Protein AF-A0A925Z5V6-F1 (afdb_monomer_lite)

Foldseek 3Di:
DVVVVVVVVVVLVVVVVVVVVVVVVVVPPPDDDDDDDDDDDDDDDDDDDDDDDDDDDDDDDDDDDDDDDDDDDDDDFPDPDLVSLVVVQQVPFDADPNDTHGDVVSVVVSVVVVVVVVVVVVVVVVVVVVVVVVVVVVVVVVVVPPDDPVVVVVVVVQVVQFDQDVNDTDGVVVVVCVVVVVVVVVVVVVVVVVVVVVVVVVVVVVVVVVVVVVVVVVVVVVVVVVVVVVVVVVVVVVVVVVVVVVVVVVVVVVVVVVVPD

Structure (mmCIF, N/CA/C/O backbone):
data_AF-A0A925Z5V6-F1
#
_entry.id   AF-A0A925Z5V6-F1
#
loop_
_atom_site.group_PDB
_atom_site.id
_atom_site.type_symbol
_atom_site.label_atom_id
_atom_site.label_alt_id
_atom_site.label_comp_id
_atom_site.label_asym_id
_atom_site.label_entity_id
_atom_site.label_seq_id
_atom_site.pdbx_PDB_ins_code
_atom_site.Cartn_x
_atom_site.Cartn_y
_atom_site.Cartn_z
_atom_site.occupancy
_atom_site.B_iso_or_equiv
_atom_site.auth_seq_id
_atom_site.auth_comp_id
_atom_site.auth_asym_id
_atom_site.auth_atom_id
_atom_site.pdbx_PDB_model_num
ATOM 1 N N . MET A 1 1 ? 13.130 6.443 2.971 1.00 51.62 1 MET A N 1
ATOM 2 C CA . MET A 1 1 ? 11.891 5.709 3.334 1.00 51.62 1 MET A CA 1
ATOM 3 C C . MET A 1 1 ? 11.196 6.217 4.607 1.00 51.62 1 MET A C 1
ATOM 5 O O . MET A 1 1 ? 9.978 6.172 4.640 1.00 51.62 1 MET A O 1
ATOM 9 N N . ARG A 1 2 ? 11.894 6.765 5.621 1.00 52.53 2 ARG A N 1
ATOM 10 C CA . ARG A 1 2 ? 11.268 7.262 6.875 1.00 52.53 2 ARG A CA 1
ATOM 11 C C . ARG A 1 2 ? 10.350 8.496 6.755 1.00 52.53 2 ARG A C 1
ATOM 13 O O . ARG A 1 2 ? 9.472 8.676 7.586 1.00 52.53 2 ARG A O 1
ATOM 20 N N . GLN A 1 3 ? 10.533 9.347 5.743 1.00 48.50 3 GLN A N 1
ATOM 21 C CA . GLN A 1 3 ? 9.754 10.593 5.614 1.00 48.50 3 GLN A CA 1
ATOM 22 C C . GLN A 1 3 ? 8.328 10.379 5.071 1.00 48.50 3 GLN A C 1
ATOM 24 O O . GLN A 1 3 ? 7.430 11.173 5.344 1.00 48.50 3 GLN A O 1
ATOM 29 N N . LEU A 1 4 ? 8.102 9.298 4.315 1.00 53.66 4 LEU A N 1
ATOM 30 C CA . LEU A 1 4 ? 6.810 9.028 3.675 1.00 53.66 4 LEU A CA 1
ATOM 31 C C . LEU A 1 4 ? 5.801 8.419 4.662 1.00 53.66 4 LEU A C 1
ATOM 33 O O . LEU A 1 4 ? 4.617 8.742 4.623 1.00 53.66 4 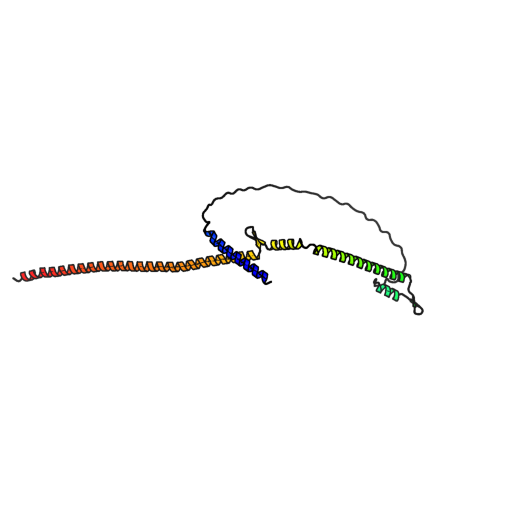LEU A O 1
ATOM 37 N N . THR A 1 5 ? 6.287 7.610 5.609 1.00 60.00 5 THR A N 1
ATOM 38 C CA . THR A 1 5 ? 5.468 7.006 6.669 1.00 60.00 5 THR A CA 1
ATOM 39 C C . THR A 1 5 ? 4.991 8.043 7.687 1.00 60.00 5 THR A C 1
ATOM 41 O O . THR A 1 5 ? 3.863 7.959 8.159 1.00 60.00 5 THR A O 1
ATOM 44 N N . CYS A 1 6 ? 5.803 9.067 7.974 1.00 60.34 6 CYS A N 1
ATOM 45 C CA . CYS A 1 6 ? 5.452 10.118 8.934 1.00 60.34 6 CYS A CA 1
ATOM 46 C C . CYS A 1 6 ? 4.357 11.064 8.399 1.00 60.34 6 CYS A C 1
ATOM 48 O O . CYS A 1 6 ? 3.422 11.413 9.118 1.00 60.34 6 CYS A O 1
ATOM 50 N N . LYS A 1 7 ? 4.416 11.427 7.107 1.00 63.31 7 LYS A N 1
ATOM 51 C CA . LYS A 1 7 ? 3.376 12.245 6.456 1.00 63.31 7 LYS A CA 1
ATOM 52 C C . LYS A 1 7 ? 2.036 11.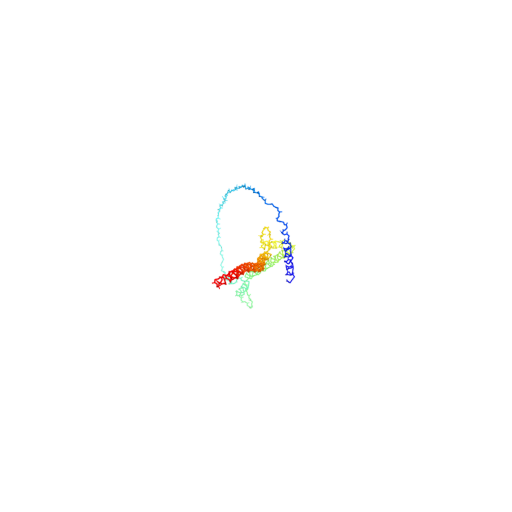513 6.337 1.00 63.31 7 LYS A C 1
ATOM 54 O O . LYS A 1 7 ? 1.000 12.119 6.589 1.00 63.31 7 LYS A O 1
ATOM 59 N N . SER A 1 8 ? 2.052 10.222 6.000 1.00 66.38 8 SER A N 1
ATOM 60 C CA . SER A 1 8 ? 0.831 9.409 5.921 1.00 66.38 8 SER A CA 1
ATOM 61 C C . SER A 1 8 ? 0.168 9.244 7.294 1.00 66.38 8 SER A C 1
ATOM 63 O O . SER A 1 8 ? -1.041 9.422 7.405 1.00 66.38 8 SER A O 1
ATOM 65 N N . LEU A 1 9 ? 0.955 9.027 8.355 1.00 69.00 9 LEU A N 1
ATOM 66 C CA . LEU A 1 9 ? 0.435 8.917 9.720 1.00 69.00 9 LEU A CA 1
ATOM 67 C C . LEU A 1 9 ? -0.174 10.236 10.228 1.00 69.00 9 LEU A C 1
ATOM 69 O O . LEU A 1 9 ? -1.229 10.225 10.855 1.00 69.00 9 LEU A O 1
ATOM 73 N N . SER A 1 10 ? 0.441 11.376 9.900 1.00 74.06 10 SER A N 1
ATOM 74 C CA . SER A 1 10 ? -0.098 12.703 10.231 1.00 74.06 10 SER A CA 1
ATOM 75 C C . SER A 1 10 ? -1.428 12.987 9.517 1.00 74.06 10 SER A C 1
ATOM 77 O O . SER A 1 10 ? -2.390 13.414 10.154 1.00 74.06 10 SER A O 1
ATOM 79 N N . LEU A 1 11 ? -1.544 12.657 8.222 1.00 74.62 11 LEU A N 1
ATOM 80 C CA . LEU A 1 11 ? -2.813 12.783 7.494 1.00 74.62 11 LEU A CA 1
ATOM 81 C C . LEU A 1 11 ? -3.918 11.878 8.062 1.00 74.62 11 LEU A C 1
ATOM 83 O O . LEU A 1 11 ? -5.075 12.296 8.094 1.00 74.62 11 LEU A O 1
ATOM 87 N N . ILE A 1 12 ? -3.585 10.668 8.520 1.00 76.19 12 ILE A N 1
ATOM 88 C CA . ILE A 1 12 ? -4.549 9.744 9.141 1.00 76.19 12 ILE A CA 1
ATOM 89 C C . ILE A 1 12 ? -5.076 10.322 10.460 1.00 76.19 12 ILE A C 1
ATOM 91 O O . ILE A 1 12 ? -6.283 10.312 10.689 1.00 76.19 12 ILE A O 1
ATOM 95 N N . LEU A 1 13 ? -4.199 10.888 11.294 1.00 78.31 13 LEU A N 1
ATOM 96 C CA . LEU A 1 13 ? -4.599 11.515 12.558 1.00 78.31 13 LEU A CA 1
ATOM 97 C C . LEU A 1 13 ? -5.471 12.758 12.338 1.00 78.31 13 LEU A C 1
ATOM 99 O O . LEU A 1 13 ? -6.461 12.939 13.044 1.00 78.31 13 LEU A O 1
ATOM 103 N N . ILE A 1 14 ? -5.161 13.575 11.328 1.00 81.12 14 ILE A N 1
ATOM 104 C CA . ILE A 1 14 ? -5.971 14.749 10.972 1.00 81.12 14 ILE A CA 1
ATOM 105 C C . ILE A 1 14 ? -7.355 14.327 10.457 1.00 81.12 14 ILE A C 1
ATOM 107 O O . ILE A 1 14 ? -8.355 14.908 10.870 1.00 81.12 14 ILE A O 1
ATOM 111 N N . ASN A 1 15 ? -7.442 13.296 9.608 1.00 76.31 15 ASN A N 1
ATOM 112 C CA . ASN A 1 15 ? -8.730 12.785 9.122 1.00 76.31 15 ASN A CA 1
ATOM 113 C C . ASN A 1 15 ? -9.562 12.144 10.243 1.00 76.31 15 ASN A C 1
ATOM 115 O O . ASN A 1 15 ? -10.772 12.349 10.293 1.00 76.31 15 ASN A O 1
ATOM 119 N N . LEU A 1 16 ? -8.927 11.429 11.177 1.00 78.56 16 LEU A N 1
ATOM 120 C CA . LEU A 1 16 ? -9.604 10.863 12.346 1.00 78.56 16 LEU A CA 1
ATOM 121 C C . LEU A 1 16 ? -10.145 11.968 13.270 1.00 78.56 16 LEU A C 1
ATOM 123 O O . LEU A 1 16 ? -11.274 11.884 13.756 1.00 78.56 16 LEU A O 1
ATOM 127 N N . PHE A 1 17 ? -9.373 13.039 13.462 1.00 80.06 17 PHE A N 1
ATOM 128 C CA . PHE A 1 17 ? -9.788 14.203 14.242 1.00 80.06 17 PHE A CA 1
ATOM 129 C C . PHE A 1 17 ? -10.938 14.975 13.569 1.00 80.06 17 PHE A C 1
ATOM 131 O O . PHE A 1 17 ? -11.930 15.287 14.227 1.00 80.06 17 PHE A O 1
ATOM 138 N N . LEU A 1 18 ? -10.873 15.202 12.250 1.00 72.56 18 LEU A N 1
ATOM 139 C CA . LEU A 1 18 ? -11.966 15.823 11.487 1.00 72.56 18 LEU A CA 1
ATOM 140 C C . LEU A 1 18 ? -13.247 14.977 11.517 1.00 72.56 18 LEU A C 1
ATOM 142 O O . LEU A 1 18 ? -14.337 15.525 11.659 1.00 72.56 18 LEU A O 1
ATOM 146 N N . PHE A 1 19 ? -13.132 13.651 11.435 1.00 70.06 19 PHE A N 1
ATOM 147 C CA . PHE A 1 19 ? -14.284 12.753 11.522 1.00 70.06 19 PHE A CA 1
ATOM 148 C C . PHE A 1 19 ? -14.945 12.800 12.910 1.00 70.06 19 PHE A C 1
ATOM 150 O O . PHE A 1 19 ? -16.170 12.820 13.014 1.00 70.06 19 PHE A O 1
ATOM 157 N N . THR A 1 20 ? -14.144 12.919 13.974 1.00 69.69 20 THR A N 1
ATOM 158 C CA . THR A 1 20 ? -14.644 13.063 15.353 1.00 69.69 20 THR A CA 1
ATOM 159 C C . THR A 1 20 ? -15.395 14.391 15.552 1.00 69.69 20 THR A C 1
ATOM 161 O O . THR A 1 20 ? -16.426 14.418 16.224 1.00 69.69 20 THR A O 1
ATOM 164 N N . LEU A 1 21 ? -14.945 15.476 14.907 1.00 66.38 21 LEU A N 1
ATOM 165 C CA . LEU A 1 21 ? -15.645 16.770 14.904 1.00 66.38 21 LEU A CA 1
ATOM 166 C C . LEU A 1 21 ? -16.969 16.730 14.122 1.00 66.38 21 LEU A C 1
ATOM 168 O O . LEU A 1 21 ? -17.965 17.284 14.583 1.00 66.38 21 LEU A O 1
ATOM 172 N N . ILE A 1 22 ? -17.019 16.046 12.973 1.00 63.25 22 ILE A N 1
ATOM 173 C CA . ILE A 1 22 ? -18.254 15.903 12.177 1.00 63.25 22 ILE A CA 1
ATOM 174 C C . ILE A 1 22 ? -19.310 15.084 12.936 1.00 63.25 22 ILE A C 1
ATOM 176 O O . ILE A 1 22 ? -20.496 15.410 12.879 1.00 63.25 22 ILE A O 1
ATOM 180 N N . VAL A 1 23 ? -18.898 14.057 13.689 1.00 60.62 23 VAL A N 1
ATOM 181 C CA . VAL A 1 23 ? -19.811 13.253 14.521 1.00 60.62 23 VAL A CA 1
ATOM 182 C C . VAL A 1 23 ? -20.471 14.092 15.623 1.00 60.62 23 VAL A C 1
ATOM 184 O O . VAL A 1 23 ? -21.654 13.895 15.884 1.00 60.62 23 VAL A O 1
ATOM 187 N N . GLN A 1 24 ? -19.781 15.083 16.203 1.00 50.25 24 GLN A N 1
ATOM 188 C CA . GLN A 1 24 ? -20.401 16.012 17.163 1.00 50.25 24 GLN A CA 1
ATOM 189 C C . GLN A 1 24 ? -21.339 17.054 16.521 1.00 50.25 24 GLN A C 1
ATOM 191 O O . GLN A 1 24 ? -22.133 17.669 17.229 1.00 50.25 24 GLN A O 1
ATOM 196 N N . ALA A 1 25 ? -21.304 17.235 15.196 1.00 48.97 25 ALA A N 1
ATOM 197 C CA . ALA A 1 25 ? -22.165 18.183 14.481 1.00 48.97 25 ALA A CA 1
ATOM 198 C C . ALA A 1 25 ? -23.489 17.573 13.969 1.00 48.97 25 ALA A C 1
ATOM 200 O O . ALA A 1 25 ? -24.412 18.309 13.626 1.00 48.97 25 ALA A O 1
ATOM 201 N N . GLN A 1 26 ? -23.615 16.241 13.912 1.00 43.50 26 GLN A N 1
ATOM 202 C CA . GLN A 1 26 ? -24.796 15.558 13.353 1.00 43.50 26 GLN A CA 1
ATOM 203 C C . GLN A 1 26 ? -26.013 15.516 14.300 1.00 43.50 26 GLN A C 1
ATOM 205 O O . GLN A 1 26 ? -27.121 15.229 13.843 1.00 43.50 26 GLN A O 1
ATOM 210 N N . ASP A 1 27 ? -25.858 15.832 15.590 1.00 44.50 27 ASP A N 1
ATOM 211 C CA . ASP A 1 27 ? -26.970 15.788 16.558 1.00 44.50 27 ASP A CA 1
ATOM 212 C C . ASP A 1 27 ? -27.933 16.992 16.450 1.00 44.50 27 ASP A C 1
ATOM 214 O O . ASP A 1 27 ? -29.083 16.920 16.877 1.00 44.50 27 ASP A O 1
ATOM 218 N N . THR A 1 28 ? -27.531 18.098 15.806 1.00 40.22 28 THR A N 1
ATOM 219 C CA . THR A 1 28 ? -28.349 19.331 15.747 1.00 40.22 28 THR A CA 1
ATOM 220 C C . THR A 1 28 ? -29.244 19.455 14.509 1.00 40.22 28 THR A C 1
ATOM 222 O O . THR A 1 28 ? -30.055 20.374 14.433 1.00 40.22 28 THR A O 1
ATOM 225 N N . SER A 1 29 ? -29.165 18.530 13.545 1.00 38.88 29 SER A N 1
ATOM 226 C CA . SER A 1 29 ? -29.876 18.630 12.254 1.00 38.88 29 SER A CA 1
ATOM 227 C C . SER A 1 29 ? -30.847 17.468 12.011 1.00 38.88 29 SER A C 1
ATOM 229 O O . SER A 1 29 ? -30.884 16.879 10.935 1.00 38.88 29 SER A O 1
ATOM 231 N N . LYS A 1 30 ? -31.655 17.103 13.013 1.00 36.00 30 LYS A N 1
ATOM 232 C CA . LYS A 1 30 ? -32.727 16.094 12.886 1.00 36.00 30 LYS A CA 1
ATOM 233 C C . LYS A 1 30 ? -34.127 16.673 13.078 1.00 36.00 30 LYS A C 1
ATOM 235 O O . LYS A 1 30 ? -34.990 16.045 13.670 1.00 36.00 30 LYS A O 1
ATOM 240 N N . VAL A 1 31 ? -34.400 17.850 12.525 1.00 36.53 31 VAL A N 1
ATOM 241 C CA . VAL A 1 31 ? -35.776 18.329 12.339 1.00 36.53 31 VAL A CA 1
ATOM 242 C C . VAL A 1 31 ? -35.812 19.125 11.040 1.00 36.53 31 VAL A C 1
ATOM 244 O O . VAL A 1 31 ? -35.348 20.251 11.033 1.00 36.53 31 VAL A O 1
ATOM 247 N N . ILE A 1 32 ? -36.288 18.525 9.939 1.00 34.16 32 ILE A N 1
ATOM 248 C CA . ILE A 1 32 ? -37.064 19.140 8.834 1.00 34.16 32 ILE A CA 1
ATOM 249 C C . ILE A 1 32 ? -37.139 18.154 7.639 1.00 34.16 32 ILE A C 1
ATOM 251 O O . ILE A 1 32 ? -36.239 18.021 6.824 1.00 34.16 32 ILE A O 1
ATOM 255 N N . LYS A 1 33 ? -38.296 17.480 7.578 1.00 33.81 33 LYS A N 1
ATOM 256 C CA . LYS A 1 33 ? -39.153 17.213 6.400 1.00 33.81 33 LYS A CA 1
ATOM 257 C C . LYS A 1 33 ? -38.756 16.173 5.323 1.00 33.81 33 LYS A C 1
ATOM 259 O O . LYS A 1 33 ? -38.009 16.399 4.384 1.00 33.81 33 LYS A O 1
ATOM 264 N N . LYS A 1 34 ? -39.495 15.066 5.450 1.00 31.72 34 LYS A N 1
ATOM 265 C CA . LYS A 1 34 ? -39.989 14.042 4.510 1.00 31.72 34 LYS A CA 1
ATOM 266 C C . LYS A 1 34 ? -40.813 14.610 3.331 1.00 31.72 34 LYS A C 1
ATOM 268 O O . LYS A 1 34 ? -41.720 15.393 3.596 1.00 31.72 34 LYS A O 1
ATOM 273 N N . ALA A 1 35 ? -40.576 14.122 2.099 1.00 33.72 35 ALA A N 1
ATOM 274 C CA . ALA A 1 35 ? -41.551 13.573 1.114 1.00 33.72 35 ALA A CA 1
ATOM 275 C C . ALA A 1 35 ? -41.096 13.724 -0.374 1.00 33.72 35 ALA A C 1
ATOM 277 O O . ALA A 1 35 ? -40.309 14.618 -0.665 1.00 33.72 35 ALA A O 1
ATOM 278 N N . PRO A 1 36 ? -41.545 12.844 -1.305 1.00 41.66 36 PRO A N 1
ATOM 279 C CA . PRO A 1 36 ? -40.797 12.428 -2.502 1.00 41.66 36 PRO A CA 1
ATOM 280 C C . PRO A 1 36 ? -41.408 12.876 -3.848 1.00 41.66 36 PRO A C 1
ATOM 282 O O . PRO A 1 36 ? -42.608 13.118 -3.936 1.00 41.66 36 PRO A O 1
ATOM 285 N N . ALA A 1 37 ? -40.624 12.832 -4.934 1.00 31.02 37 ALA A N 1
ATOM 286 C CA . ALA A 1 37 ? -41.163 12.764 -6.298 1.00 31.02 37 ALA A CA 1
ATOM 287 C C . ALA A 1 37 ? -40.232 11.994 -7.255 1.00 31.02 37 ALA A C 1
ATOM 289 O O . ALA A 1 37 ? -39.075 12.350 -7.462 1.00 31.02 37 ALA A O 1
ATOM 290 N N . LYS A 1 38 ? -40.779 10.916 -7.830 1.00 28.80 38 LYS A N 1
ATOM 291 C CA . LYS A 1 38 ? -40.275 10.180 -8.998 1.00 28.80 38 LYS A CA 1
ATOM 292 C C . LYS A 1 38 ? -40.543 10.999 -10.262 1.00 28.80 38 LYS A C 1
ATOM 294 O O . LYS A 1 38 ? -41.602 11.612 -10.337 1.00 28.80 38 LYS A O 1
ATOM 299 N N . THR A 1 39 ? -39.711 10.875 -11.297 1.00 26.41 39 THR A N 1
ATOM 300 C CA . THR A 1 39 ? -40.165 10.848 -12.703 1.00 26.41 39 THR A CA 1
ATOM 301 C C . THR A 1 39 ? -39.158 10.077 -13.564 1.00 26.41 39 THR A C 1
ATOM 303 O O . THR A 1 39 ? -37.949 10.263 -13.478 1.00 26.41 39 THR A O 1
ATOM 306 N N . VAL A 1 40 ? -39.725 9.148 -14.326 1.00 28.39 40 VAL A N 1
ATOM 307 C CA . VAL A 1 40 ? -39.169 8.221 -15.321 1.00 28.39 40 VAL A CA 1
ATOM 308 C C . VAL A 1 40 ? -39.005 8.953 -16.663 1.00 28.39 40 VAL A C 1
ATOM 310 O O . VAL A 1 40 ? -39.741 9.912 -16.880 1.00 28.39 40 VAL A O 1
ATOM 313 N N . THR A 1 41 ? -38.129 8.483 -17.574 1.00 27.62 41 THR A N 1
ATOM 314 C CA . THR A 1 41 ? -38.438 8.180 -19.008 1.00 27.62 41 THR A CA 1
ATOM 315 C C . THR A 1 41 ? -37.171 8.079 -19.893 1.00 27.62 41 THR A C 1
ATOM 317 O O . THR A 1 41 ? -36.437 9.040 -20.087 1.00 27.62 41 THR A O 1
ATOM 320 N N . GLN A 1 42 ? -36.941 6.862 -20.411 1.00 29.39 42 GLN A N 1
ATOM 321 C CA . GLN A 1 42 ? -36.161 6.446 -21.609 1.00 29.39 42 GLN A CA 1
ATOM 322 C C . GLN A 1 42 ? -37.009 6.736 -22.890 1.00 29.39 42 GLN A C 1
ATOM 324 O O . GLN A 1 42 ? -38.077 7.303 -22.711 1.00 29.39 42 GLN A O 1
ATOM 329 N N . PRO A 1 43 ? -36.788 6.247 -24.140 1.00 44.34 43 PRO A N 1
ATOM 330 C CA . PRO A 1 43 ? -35.641 5.671 -24.877 1.00 44.34 43 PRO A CA 1
ATOM 331 C C . PRO A 1 43 ? -35.540 6.186 -26.356 1.00 44.34 43 PRO A C 1
ATOM 333 O O . PRO A 1 43 ? -36.327 7.032 -26.762 1.00 44.34 43 PRO A O 1
ATOM 336 N N . ALA A 1 44 ? -34.629 5.631 -27.188 1.00 29.09 44 ALA A N 1
ATOM 337 C CA . ALA A 1 44 ? -34.879 5.091 -28.563 1.00 29.09 44 ALA A CA 1
ATOM 338 C C . ALA A 1 44 ? -33.571 4.933 -29.399 1.00 29.09 44 ALA A C 1
ATOM 340 O O . ALA A 1 44 ? -32.821 5.888 -29.533 1.00 29.09 44 ALA A O 1
ATOM 341 N N . LYS A 1 45 ? -33.196 3.695 -29.804 1.00 29.44 45 LYS A N 1
ATOM 342 C CA . LYS A 1 45 ? -33.266 3.042 -31.161 1.00 29.44 45 LYS A CA 1
ATOM 343 C C . LYS A 1 45 ? -32.144 3.472 -32.146 1.00 29.44 45 LYS A C 1
ATOM 345 O O . LYS A 1 45 ? -31.966 4.659 -32.336 1.00 29.44 45 LYS A O 1
ATOM 350 N N . LYS A 1 46 ? -31.276 2.621 -32.735 1.00 26.11 46 LYS A N 1
ATOM 351 C CA . LYS A 1 46 ? -31.327 1.335 -33.507 1.00 26.11 46 LYS A CA 1
ATOM 352 C C . LYS A 1 46 ? -31.208 1.565 -35.032 1.00 26.11 46 LYS A C 1
ATOM 354 O O . LYS A 1 46 ? -32.113 2.169 -35.584 1.00 26.11 46 LYS A O 1
ATOM 359 N N . ALA A 1 47 ? -30.182 0.980 -35.677 1.00 27.77 47 ALA A N 1
ATOM 360 C CA . ALA A 1 47 ? -30.129 0.387 -37.045 1.00 27.77 47 ALA A CA 1
ATOM 361 C C . ALA A 1 47 ? -28.640 0.094 -37.393 1.00 27.77 47 ALA A C 1
ATOM 363 O O . ALA A 1 47 ? -27.816 0.971 -37.185 1.00 27.77 47 ALA A O 1
ATOM 364 N N . ALA A 1 48 ? -28.155 -1.131 -37.648 1.00 27.72 48 ALA A N 1
ATOM 365 C CA . ALA A 1 48 ? -28.385 -2.118 -38.724 1.00 27.72 48 ALA A CA 1
ATOM 366 C C . ALA A 1 48 ? -27.356 -2.027 -39.893 1.00 27.72 48 ALA A C 1
ATOM 368 O O . ALA A 1 48 ? -27.132 -0.964 -40.453 1.00 27.72 48 ALA A O 1
ATOM 369 N N . SER A 1 49 ? -26.738 -3.190 -40.176 1.00 25.02 49 SER A N 1
ATOM 370 C CA . SER A 1 49 ? -25.757 -3.620 -41.221 1.00 25.02 49 SER A CA 1
ATOM 371 C C . SER A 1 49 ? -26.390 -3.639 -42.653 1.00 25.02 49 SER A C 1
ATOM 373 O O . SER A 1 49 ? -27.549 -3.224 -42.687 1.00 25.02 49 SER A O 1
ATOM 375 N N . PRO A 1 50 ? -25.825 -4.153 -43.803 1.00 38.38 50 PRO A N 1
ATOM 376 C CA . PRO A 1 50 ? -24.701 -5.112 -44.028 1.00 38.38 50 PRO A CA 1
ATOM 377 C C . PRO A 1 50 ? -23.867 -5.043 -45.367 1.00 38.38 50 PRO A C 1
ATOM 379 O O . PRO A 1 50 ? -24.136 -4.221 -46.231 1.00 38.38 50 PRO A O 1
ATOM 382 N N . ALA A 1 51 ? -22.932 -6.017 -45.529 1.00 25.33 51 ALA A N 1
ATOM 383 C CA . ALA A 1 51 ? -22.461 -6.728 -46.766 1.00 25.33 51 ALA A CA 1
ATOM 384 C C . ALA A 1 51 ? -21.675 -5.944 -47.865 1.00 25.33 51 ALA A C 1
ATOM 386 O O . ALA A 1 51 ? -21.863 -4.749 -47.994 1.00 25.33 51 ALA A O 1
ATOM 387 N N . ALA A 1 52 ? -20.790 -6.456 -48.749 1.00 25.38 52 ALA A N 1
ATOM 388 C CA . ALA A 1 52 ? -20.153 -7.733 -49.164 1.00 25.38 52 ALA A CA 1
ATOM 389 C C . ALA A 1 52 ? -18.895 -7.347 -50.024 1.00 25.38 52 ALA A C 1
ATOM 391 O O . ALA A 1 52 ? -18.886 -6.267 -50.600 1.00 25.38 52 ALA A O 1
ATOM 392 N N . LYS A 1 53 ? -17.719 -8.002 -49.996 1.00 25.81 53 LYS A N 1
ATOM 393 C CA . LYS A 1 53 ? -17.215 -9.224 -50.690 1.00 25.81 53 LYS A CA 1
ATOM 394 C C . LYS A 1 53 ? -17.200 -9.221 -52.242 1.00 25.81 53 LYS A C 1
ATOM 396 O O . LYS A 1 53 ? -18.224 -9.516 -52.836 1.00 25.81 53 LYS A O 1
ATOM 401 N N . THR A 1 54 ? -16.010 -9.060 -52.851 1.00 25.14 54 THR A N 1
ATOM 402 C CA . THR A 1 54 ? -15.574 -9.497 -54.219 1.00 25.14 54 THR A CA 1
ATOM 403 C C . THR A 1 54 ? -14.082 -9.127 -54.371 1.00 25.14 54 THR A C 1
ATOM 405 O O . THR A 1 54 ? -13.682 -8.134 -53.779 1.00 25.14 54 THR A O 1
ATOM 408 N N . ALA A 1 55 ? -13.177 -9.736 -55.138 1.00 29.05 55 ALA A N 1
ATOM 409 C CA . ALA A 1 55 ? -12.953 -11.043 -55.762 1.00 29.05 55 ALA A CA 1
ATOM 410 C C . ALA A 1 55 ? -11.532 -10.972 -56.388 1.00 29.05 55 ALA A C 1
ATOM 412 O O . ALA A 1 55 ? -11.059 -9.884 -56.709 1.00 29.05 55 ALA A O 1
ATOM 413 N N . ALA A 1 56 ? -10.866 -12.115 -56.561 1.00 27.38 56 ALA A N 1
ATOM 414 C CA . ALA A 1 56 ? -9.585 -12.272 -57.263 1.00 27.38 56 ALA A CA 1
ATOM 415 C C . ALA A 1 56 ? -9.790 -12.937 -58.642 1.00 27.38 56 ALA A C 1
ATOM 417 O O . ALA A 1 56 ? -10.783 -13.647 -58.816 1.00 27.38 56 ALA A O 1
ATOM 418 N N . PRO A 1 57 ? -8.838 -12.781 -59.580 1.00 32.56 57 PRO A N 1
ATOM 419 C CA . PRO A 1 57 ? -8.401 -13.900 -60.440 1.00 32.56 57 PRO A CA 1
ATOM 420 C C . PRO A 1 57 ? -6.853 -14.000 -60.547 1.00 32.56 57 PRO A C 1
ATOM 422 O O . PRO A 1 57 ? -6.162 -12.998 -60.399 1.00 32.56 57 PRO A O 1
ATOM 425 N N . GLN A 1 58 ? -6.262 -15.211 -60.521 1.00 25.42 58 GLN A N 1
ATOM 426 C CA . GLN A 1 58 ? -5.711 -16.001 -61.663 1.00 25.42 58 GLN A CA 1
ATOM 427 C C . GLN A 1 58 ? -4.670 -15.224 -62.505 1.00 25.42 58 GLN A C 1
ATOM 429 O O . GLN A 1 58 ? -4.950 -14.110 -62.907 1.00 25.42 58 GLN A O 1
ATOM 434 N N . GLY A 1 59 ? -3.471 -15.680 -62.881 1.00 24.38 59 GLY A N 1
ATOM 435 C CA . GLY A 1 59 ? -2.784 -16.974 -62.942 1.00 24.38 59 GLY A CA 1
ATOM 436 C C . GLY A 1 59 ? -1.855 -16.919 -64.177 1.00 24.38 59 GLY A C 1
ATOM 437 O O . GLY A 1 59 ? -2.284 -16.372 -65.183 1.00 24.38 59 GLY A O 1
ATOM 438 N N . ALA A 1 60 ? -0.610 -17.416 -64.119 1.00 27.72 60 ALA A N 1
ATOM 439 C CA . ALA A 1 60 ? 0.183 -17.860 -65.286 1.00 27.72 60 ALA A CA 1
ATOM 440 C C . ALA A 1 60 ? 1.572 -18.372 -64.855 1.00 27.72 60 ALA A C 1
ATOM 442 O O . ALA A 1 60 ? 2.387 -17.631 -64.311 1.00 27.72 60 ALA A O 1
ATOM 443 N N . ALA A 1 61 ? 1.831 -19.648 -65.132 1.00 25.12 61 ALA A N 1
ATOM 444 C CA . ALA A 1 61 ? 3.165 -20.232 -65.239 1.00 25.12 61 ALA A CA 1
ATOM 445 C C . ALA A 1 61 ? 3.728 -19.973 -66.648 1.00 25.12 61 ALA A C 1
ATOM 447 O O . ALA A 1 61 ? 2.925 -19.750 -67.550 1.00 25.12 61 ALA A O 1
ATOM 448 N N . VAL A 1 62 ? 5.059 -20.059 -66.835 1.00 27.39 62 VAL A N 1
ATOM 449 C CA . VAL A 1 62 ? 5.743 -20.712 -67.983 1.00 27.39 62 VAL A CA 1
ATOM 450 C C . VAL A 1 62 ? 7.283 -20.522 -67.921 1.00 27.3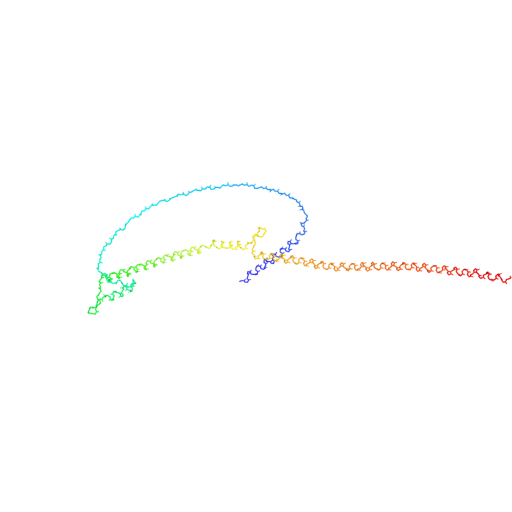9 62 VAL A C 1
ATOM 452 O O . VAL A 1 62 ? 7.802 -19.413 -67.899 1.00 27.39 62 VAL A O 1
ATOM 455 N N . THR A 1 63 ? 7.960 -21.681 -67.881 1.00 26.22 63 THR A N 1
ATOM 456 C CA . THR A 1 63 ? 9.290 -22.098 -68.401 1.00 26.22 63 THR A CA 1
ATOM 457 C C . THR A 1 63 ? 10.632 -21.470 -67.991 1.00 26.22 63 THR A C 1
ATOM 459 O O . THR A 1 63 ? 10.945 -20.317 -68.267 1.00 26.22 63 THR A O 1
ATOM 462 N N . GLN A 1 64 ? 11.497 -22.382 -67.523 1.00 30.66 64 GLN A N 1
ATOM 463 C CA . GLN A 1 64 ? 12.958 -22.428 -67.694 1.00 30.66 64 GLN A CA 1
ATOM 464 C C . GLN A 1 64 ? 13.362 -22.730 -69.153 1.00 30.66 64 GLN A C 1
ATOM 466 O O . GLN A 1 64 ? 12.610 -23.399 -69.865 1.00 30.66 64 GLN A O 1
ATOM 471 N N . PRO A 1 65 ? 14.607 -22.401 -69.539 1.00 30.91 65 PRO A N 1
ATOM 472 C CA . PRO A 1 65 ? 15.413 -23.327 -70.336 1.00 30.91 65 PRO A CA 1
ATOM 473 C C . PRO A 1 65 ? 16.795 -23.629 -69.731 1.00 30.91 65 PRO A C 1
ATOM 475 O O . PRO A 1 65 ? 17.322 -22.918 -68.878 1.00 30.91 65 PRO A O 1
ATOM 478 N N . ALA A 1 66 ? 17.336 -24.749 -70.204 1.00 26.06 66 ALA A N 1
ATOM 479 C CA . ALA A 1 66 ? 18.446 -25.524 -69.680 1.00 26.06 66 ALA A CA 1
ATOM 480 C C . ALA A 1 66 ? 19.858 -25.060 -70.103 1.00 26.06 66 ALA A C 1
ATOM 482 O O . ALA A 1 66 ? 20.056 -24.514 -71.181 1.00 26.06 66 ALA A O 1
ATOM 483 N N . ALA A 1 67 ? 20.811 -25.383 -69.218 1.00 26.42 67 ALA A N 1
ATOM 484 C CA . ALA A 1 67 ? 22.169 -25.924 -69.396 1.00 26.42 67 ALA A CA 1
ATOM 485 C C . ALA A 1 67 ? 23.080 -25.502 -70.574 1.00 26.42 67 ALA A C 1
ATOM 487 O O . ALA A 1 67 ? 22.770 -25.681 -71.747 1.00 26.42 67 ALA A O 1
ATOM 488 N N . THR A 1 68 ? 24.341 -25.188 -70.238 1.00 28.28 68 THR A N 1
ATOM 489 C CA . THR A 1 68 ? 25.509 -25.546 -71.066 1.00 28.28 68 THR A CA 1
ATOM 490 C C . THR A 1 68 ? 26.718 -25.896 -70.184 1.00 28.28 68 THR A C 1
ATOM 492 O O . THR A 1 68 ? 26.917 -25.346 -69.103 1.00 28.28 68 THR A O 1
ATOM 495 N N . THR A 1 69 ? 27.467 -26.886 -70.654 1.00 30.95 69 THR A N 1
ATOM 496 C CA . THR A 1 69 ? 28.484 -27.745 -70.032 1.00 30.95 69 THR A CA 1
ATOM 497 C C . THR A 1 69 ? 29.915 -27.185 -70.055 1.00 30.95 69 THR A C 1
ATOM 499 O O . THR A 1 69 ? 30.335 -26.677 -71.087 1.00 30.95 69 THR A O 1
ATOM 502 N N . ASN A 1 70 ? 30.700 -27.418 -68.990 1.00 39.72 70 ASN A N 1
ATOM 503 C CA . ASN A 1 70 ? 32.179 -27.385 -68.973 1.00 39.72 70 ASN A CA 1
ATOM 504 C C . ASN A 1 70 ? 32.721 -28.529 -68.066 1.00 39.72 70 ASN A C 1
ATOM 506 O O . ASN A 1 70 ? 32.230 -28.647 -66.941 1.00 39.72 70 ASN A O 1
ATOM 510 N N . PRO A 1 71 ? 33.706 -29.358 -68.481 1.00 52.56 71 PRO A N 1
ATOM 511 C CA . PRO A 1 71 ? 34.340 -30.393 -67.635 1.00 52.56 71 PRO A CA 1
ATOM 512 C C . PRO A 1 71 ? 35.781 -30.023 -67.185 1.00 52.56 71 PRO A C 1
ATOM 514 O O . PRO A 1 71 ? 36.416 -29.204 -67.844 1.00 52.56 71 PRO A O 1
ATOM 517 N N . PRO A 1 72 ? 36.407 -30.695 -66.190 1.00 48.69 72 PRO A N 1
ATOM 518 C CA . PRO A 1 72 ? 35.933 -31.161 -64.886 1.00 48.69 72 PRO A CA 1
ATOM 519 C C . PRO A 1 72 ? 36.614 -30.378 -63.732 1.00 48.69 72 PRO A C 1
ATOM 521 O O . PRO A 1 72 ? 37.839 -30.280 -63.644 1.00 48.69 72 PRO A O 1
ATOM 524 N N . ALA A 1 73 ? 35.826 -29.845 -62.797 1.00 46.84 73 ALA A N 1
ATOM 525 C CA . ALA A 1 73 ? 36.351 -29.268 -61.561 1.00 46.84 73 ALA A CA 1
ATOM 526 C C . ALA A 1 73 ? 36.739 -30.386 -60.575 1.00 46.84 73 ALA A C 1
ATOM 528 O O . ALA A 1 73 ? 35.884 -31.132 -60.103 1.00 46.84 73 ALA A O 1
ATOM 529 N N . ALA A 1 74 ? 38.028 -30.484 -60.238 1.00 52.22 74 ALA A N 1
ATOM 530 C CA . ALA A 1 74 ? 38.478 -31.178 -59.029 1.00 52.22 74 ALA A CA 1
ATOM 531 C C . ALA A 1 74 ? 37.828 -30.538 -57.777 1.00 52.22 74 ALA A C 1
ATOM 533 O O . ALA A 1 74 ? 37.526 -29.340 -57.814 1.00 52.22 74 ALA A O 1
ATOM 534 N N . PRO A 1 75 ? 37.621 -31.301 -56.684 1.00 51.47 75 PRO A N 1
ATOM 535 C CA . PRO A 1 75 ? 36.603 -31.028 -55.671 1.00 51.47 75 PRO A CA 1
ATOM 536 C C . PRO A 1 75 ? 36.711 -29.621 -55.086 1.00 51.47 75 PRO A C 1
ATOM 538 O O . PRO A 1 75 ? 37.789 -29.193 -54.662 1.00 51.47 75 PRO A O 1
ATOM 541 N N . LEU A 1 76 ? 35.576 -28.920 -55.049 1.00 56.94 76 LEU A N 1
ATOM 542 C CA . LEU A 1 76 ? 35.392 -27.731 -54.222 1.00 56.94 76 LEU A CA 1
ATOM 543 C C . LEU A 1 76 ? 35.786 -28.089 -52.775 1.00 56.94 76 LEU A C 1
ATOM 545 O O . LEU A 1 76 ? 35.416 -29.170 -52.308 1.00 56.94 76 LEU A O 1
ATOM 549 N N . PRO A 1 77 ? 36.570 -27.249 -52.079 1.00 54.00 77 PRO A N 1
ATOM 550 C CA . PRO A 1 77 ? 36.981 -27.537 -50.712 1.00 54.00 77 PRO A CA 1
ATOM 551 C C . PRO A 1 77 ? 35.749 -27.717 -49.817 1.00 54.00 77 PRO A C 1
ATOM 553 O O . PRO A 1 77 ? 34.781 -26.970 -49.927 1.00 54.00 77 PRO A O 1
ATOM 556 N N . ALA A 1 78 ? 35.797 -28.706 -48.920 1.00 58.69 78 ALA A N 1
ATOM 557 C CA . ALA A 1 78 ? 34.725 -29.033 -47.972 1.00 58.69 78 ALA A CA 1
ATOM 558 C C . ALA A 1 78 ? 34.421 -27.907 -46.956 1.00 58.69 78 ALA A C 1
ATOM 560 O O . ALA A 1 78 ? 33.501 -28.033 -46.154 1.00 58.69 78 ALA A O 1
ATOM 561 N N . ASP A 1 79 ? 35.168 -26.804 -47.017 1.00 60.34 79 ASP A N 1
ATOM 562 C CA . ASP A 1 79 ? 34.940 -25.576 -46.273 1.00 60.34 79 ASP A CA 1
ATOM 563 C C . ASP A 1 79 ? 35.034 -24.374 -47.236 1.00 60.34 79 ASP A C 1
ATOM 565 O O . ASP A 1 79 ? 36.077 -24.126 -47.846 1.00 60.34 79 ASP A O 1
ATOM 569 N N . ASN A 1 80 ? 33.925 -23.642 -47.394 1.00 72.88 80 ASN A N 1
ATOM 570 C CA . ASN A 1 80 ? 33.842 -22.428 -48.219 1.00 72.88 80 ASN A CA 1
ATOM 571 C C . ASN A 1 80 ? 34.390 -21.183 -47.493 1.00 72.88 80 ASN A C 1
ATOM 573 O O . ASN A 1 80 ? 34.330 -20.076 -48.037 1.00 72.88 80 ASN A O 1
ATOM 577 N N . SER A 1 81 ? 34.912 -21.325 -46.271 1.00 85.31 81 SER A N 1
ATOM 578 C CA . SER A 1 81 ? 35.564 -20.233 -45.553 1.00 85.31 81 SER A CA 1
ATOM 579 C C . SER A 1 81 ? 36.781 -19.700 -46.317 1.00 85.31 81 SER A C 1
ATOM 581 O O . SER A 1 81 ? 37.424 -20.403 -47.098 1.00 85.31 81 SER A O 1
ATOM 583 N N . LEU A 1 82 ? 37.121 -18.429 -46.091 1.00 85.50 82 LEU A N 1
ATOM 584 C CA . LEU A 1 82 ? 38.288 -17.809 -46.721 1.00 85.50 82 LEU A CA 1
ATOM 585 C C . LEU A 1 82 ? 39.594 -18.541 -46.353 1.00 85.50 82 LEU A C 1
ATOM 587 O O . LEU A 1 82 ? 40.477 -18.699 -47.195 1.00 85.50 82 LEU A O 1
ATOM 591 N N . ASN A 1 83 ? 39.685 -19.032 -45.112 1.00 86.69 83 ASN A N 1
ATOM 592 C CA . ASN A 1 83 ? 40.814 -19.829 -44.642 1.00 86.69 83 ASN A CA 1
ATOM 593 C C . ASN A 1 83 ? 40.856 -21.207 -45.325 1.00 86.69 83 ASN A C 1
ATOM 595 O O . ASN A 1 83 ? 41.906 -21.616 -45.809 1.00 86.69 83 ASN A O 1
ATOM 599 N N . GLY A 1 84 ? 39.708 -21.876 -45.468 1.00 86.69 84 GLY A N 1
ATOM 600 C CA . GLY A 1 84 ? 39.599 -23.144 -46.192 1.00 86.69 84 GLY A CA 1
ATOM 601 C C . GLY A 1 84 ? 39.956 -23.016 -47.677 1.00 86.69 84 GLY A C 1
ATOM 602 O O . GLY A 1 84 ? 40.658 -23.865 -48.228 1.00 86.69 84 GLY A O 1
ATOM 603 N N . GLN A 1 85 ? 39.559 -21.917 -48.327 1.00 86.19 85 GLN A N 1
ATOM 604 C CA . GLN A 1 85 ? 39.947 -21.609 -49.708 1.00 86.19 85 GLN A CA 1
ATOM 605 C C . GLN A 1 85 ? 41.457 -21.346 -49.843 1.00 86.19 85 GLN A C 1
ATOM 607 O O . GLN A 1 85 ? 42.074 -21.801 -50.810 1.00 86.19 85 GLN A O 1
ATOM 612 N N . TYR A 1 86 ? 42.066 -20.660 -48.870 1.00 87.88 86 TYR A N 1
ATOM 613 C CA . TYR A 1 86 ? 43.513 -20.441 -48.811 1.00 87.88 86 TYR A CA 1
ATOM 614 C C . TYR A 1 86 ? 44.282 -21.755 -48.606 1.00 87.88 86 TYR A C 1
ATOM 616 O O . TYR A 1 86 ? 45.175 -22.083 -49.388 1.00 87.88 86 TYR A O 1
ATOM 624 N N . GLU A 1 87 ? 43.896 -22.569 -47.627 1.00 88.25 87 GLU A N 1
ATOM 625 C CA . GLU A 1 87 ? 44.519 -23.872 -47.372 1.00 88.25 87 GLU A CA 1
ATOM 626 C C . GLU A 1 87 ? 44.358 -24.830 -48.559 1.00 88.25 87 GLU A C 1
ATOM 628 O O . GLU A 1 87 ? 45.295 -25.544 -48.921 1.00 88.25 87 GLU A O 1
ATOM 633 N N . ALA A 1 88 ? 43.211 -24.805 -49.243 1.00 86.56 88 ALA A N 1
ATOM 634 C CA . ALA A 1 88 ? 42.989 -25.586 -50.456 1.00 86.56 88 ALA A CA 1
ATOM 635 C C . ALA A 1 88 ? 43.856 -25.114 -51.635 1.00 86.56 88 ALA A C 1
ATOM 637 O O . ALA A 1 88 ? 44.302 -25.941 -52.437 1.00 86.56 88 ALA A O 1
ATOM 638 N N . LEU A 1 89 ? 44.127 -23.810 -51.754 1.00 86.19 89 LEU A N 1
ATOM 639 C CA . LEU A 1 89 ? 45.077 -23.259 -52.727 1.00 86.19 89 LEU A CA 1
ATOM 640 C C . LEU A 1 89 ? 46.503 -23.756 -52.436 1.00 86.19 89 LEU A C 1
ATOM 642 O O . LEU A 1 89 ? 47.224 -24.181 -53.344 1.00 86.19 89 LEU A O 1
ATOM 646 N N . LEU A 1 90 ? 46.890 -23.761 -51.158 1.00 85.75 90 LEU A N 1
ATOM 647 C CA . LEU A 1 90 ? 48.182 -24.269 -50.708 1.00 85.75 90 LEU A CA 1
ATOM 648 C C . LEU A 1 90 ? 48.288 -25.785 -50.883 1.00 85.75 90 LEU A C 1
ATOM 650 O O . LEU A 1 90 ? 49.333 -26.264 -51.294 1.00 85.75 90 LEU A O 1
ATOM 654 N N . LYS A 1 91 ? 47.239 -26.567 -50.645 1.00 86.12 91 LYS A N 1
ATOM 655 C CA . LYS A 1 91 ? 47.292 -28.028 -50.799 1.00 86.12 91 LYS A CA 1
ATOM 656 C C . LYS A 1 91 ? 47.368 -28.469 -52.264 1.00 86.12 91 LYS A C 1
ATOM 658 O O . LYS A 1 91 ? 48.086 -29.409 -52.580 1.00 86.12 91 LYS A O 1
ATOM 663 N N . ASN A 1 92 ? 46.655 -27.780 -53.156 1.00 82.94 92 ASN A N 1
ATOM 664 C CA . ASN A 1 92 ? 46.558 -28.139 -54.578 1.00 82.94 92 ASN A CA 1
ATOM 665 C C . ASN A 1 92 ? 47.679 -27.560 -55.460 1.00 82.94 92 ASN A C 1
ATOM 667 O O . ASN A 1 92 ? 47.689 -27.787 -56.667 1.00 82.94 92 ASN A O 1
ATOM 671 N N . SER A 1 93 ? 48.590 -26.772 -54.894 1.00 82.81 93 SER A N 1
ATOM 672 C CA . SER A 1 93 ? 49.713 -26.183 -55.629 1.00 82.81 93 SER A CA 1
ATOM 673 C C . SER A 1 93 ? 50.918 -27.116 -55.655 1.00 82.81 93 SER A C 1
ATOM 675 O O . SER A 1 93 ? 51.288 -27.710 -54.639 1.00 82.81 93 SER A O 1
ATOM 677 N N . TRP A 1 94 ? 51.558 -27.220 -56.815 1.00 82.25 94 TRP A N 1
ATOM 678 C CA . TRP A 1 94 ? 52.722 -28.079 -57.007 1.00 82.25 94 TRP A CA 1
ATOM 679 C C . TRP A 1 94 ? 54.010 -27.378 -56.556 1.00 82.25 94 TRP A C 1
ATOM 681 O O . TRP A 1 94 ? 54.106 -26.153 -56.590 1.00 82.25 94 TRP A O 1
ATOM 691 N N . MET A 1 95 ? 54.992 -28.143 -56.085 1.00 85.00 95 MET A N 1
ATOM 692 C CA . MET A 1 95 ? 56.273 -27.629 -55.598 1.00 85.00 95 MET A CA 1
ATOM 693 C C . MET A 1 95 ? 57.333 -27.799 -56.685 1.00 85.00 95 MET A C 1
ATOM 695 O O . MET A 1 95 ? 57.630 -28.926 -57.070 1.00 85.00 95 MET A O 1
ATOM 699 N N . GLN A 1 96 ? 57.929 -26.700 -57.144 1.00 80.56 96 GLN A N 1
ATOM 700 C CA . GLN A 1 96 ? 59.001 -26.715 -58.136 1.00 80.56 96 GLN A CA 1
ATOM 701 C C . GLN A 1 96 ? 60.193 -25.903 -57.624 1.00 80.56 96 GLN A C 1
ATOM 703 O O . GLN A 1 96 ? 60.062 -24.712 -57.363 1.00 80.56 96 GLN A O 1
ATOM 708 N N . GLN A 1 97 ? 61.361 -26.543 -57.482 1.00 73.81 97 GLN A N 1
ATOM 709 C CA . GLN A 1 97 ? 62.619 -25.881 -57.084 1.00 73.81 97 GLN A CA 1
ATOM 710 C C . GLN A 1 97 ? 62.503 -25.065 -55.776 1.00 73.81 97 GLN A C 1
ATOM 712 O O . GLN A 1 97 ? 63.033 -23.967 -55.668 1.00 73.81 97 GLN A O 1
ATOM 717 N N . GLY A 1 98 ? 61.752 -25.573 -54.791 1.00 78.50 98 GLY A N 1
ATOM 718 C CA . GLY A 1 98 ? 61.487 -24.873 -53.526 1.00 78.50 98 GLY A CA 1
ATOM 719 C C . GLY A 1 98 ? 60.383 -23.802 -53.583 1.00 78.50 98 GLY A C 1
ATOM 720 O O . GLY A 1 98 ? 59.998 -23.288 -52.537 1.00 78.50 98 GLY A O 1
ATOM 721 N N . TYR A 1 99 ? 59.809 -23.514 -54.761 1.00 81.38 99 TYR A N 1
ATOM 722 C CA . TYR A 1 99 ? 58.730 -22.532 -54.961 1.00 81.38 99 TYR A CA 1
ATOM 723 C C . TYR A 1 99 ? 57.380 -23.173 -55.276 1.00 81.38 99 TYR A C 1
ATOM 725 O O . TYR A 1 99 ? 57.271 -24.110 -56.073 1.00 81.38 99 TYR A O 1
ATOM 733 N N . LYS A 1 100 ? 56.325 -22.697 -54.608 1.00 81.62 100 LYS A N 1
ATOM 734 C CA . LYS A 1 100 ? 54.987 -23.284 -54.714 1.00 81.62 100 LYS A CA 1
ATOM 735 C C . LYS A 1 100 ? 54.245 -22.635 -55.875 1.00 81.62 100 LYS A C 1
ATOM 737 O O . LYS A 1 100 ? 53.876 -21.467 -55.814 1.00 81.62 100 LYS A O 1
ATOM 742 N N . VAL A 1 101 ? 54.056 -23.403 -56.944 1.00 84.50 101 VAL A N 1
ATOM 743 C CA . VAL A 1 101 ? 53.405 -22.966 -58.176 1.00 84.50 101 VAL A CA 1
ATOM 744 C C . VAL A 1 101 ? 51.896 -23.057 -57.994 1.00 84.50 101 VAL A C 1
ATOM 746 O O . VAL A 1 101 ? 51.327 -24.134 -57.802 1.00 84.50 101 VAL A O 1
ATOM 749 N N . ILE A 1 102 ? 51.244 -21.900 -58.044 1.00 85.88 102 ILE A N 1
ATOM 750 C CA . ILE A 1 102 ? 49.804 -21.746 -57.847 1.00 85.88 102 ILE A CA 1
ATOM 751 C C . ILE A 1 102 ? 49.161 -21.360 -59.180 1.00 85.88 102 ILE A C 1
ATOM 753 O O . ILE A 1 102 ? 49.697 -20.549 -59.932 1.00 85.88 102 ILE A O 1
ATOM 757 N N . ASN A 1 103 ? 47.985 -21.920 -59.466 1.00 86.94 103 ASN A N 1
ATOM 758 C CA . ASN A 1 103 ? 47.210 -21.538 -60.641 1.00 86.94 103 ASN A CA 1
ATOM 759 C C . ASN A 1 103 ? 46.715 -20.077 -60.508 1.00 86.94 103 ASN A C 1
ATOM 761 O O . ASN A 1 103 ? 46.022 -19.771 -59.528 1.00 86.94 103 ASN A O 1
ATOM 765 N N . PRO A 1 104 ? 46.995 -19.193 -61.487 1.00 85.38 104 PRO A N 1
ATOM 766 C CA . PRO A 1 104 ? 46.623 -17.781 -61.406 1.00 85.38 104 PRO A CA 1
ATOM 767 C C . PRO A 1 104 ? 45.104 -17.574 -61.311 1.00 85.38 104 PRO A C 1
ATOM 769 O O . PRO A 1 104 ? 44.654 -16.714 -60.562 1.00 85.38 104 PRO A O 1
ATOM 772 N N . GLY A 1 105 ? 44.295 -18.410 -61.970 1.00 87.25 105 GLY A N 1
ATOM 773 C CA . GLY A 1 105 ? 42.834 -18.352 -61.885 1.00 87.25 105 GLY A CA 1
ATOM 774 C C . GLY A 1 105 ? 42.325 -18.580 -60.460 1.00 87.25 105 GLY A C 1
ATOM 775 O O . GLY A 1 105 ? 41.537 -17.786 -59.951 1.00 87.25 105 GLY A O 1
ATOM 776 N N . ARG A 1 106 ? 42.849 -19.589 -59.753 1.00 84.69 106 ARG A N 1
ATOM 777 C CA . ARG A 1 106 ? 42.459 -19.848 -58.354 1.00 84.69 106 ARG A CA 1
ATOM 778 C C . ARG A 1 106 ? 42.894 -18.728 -57.405 1.00 84.69 106 ARG A C 1
ATOM 780 O O . ARG A 1 106 ? 42.154 -18.399 -56.481 1.00 84.69 106 ARG A O 1
ATOM 787 N N . LEU A 1 107 ? 44.049 -18.111 -57.660 1.00 87.81 107 LEU A N 1
ATOM 788 C CA . LEU A 1 107 ? 44.507 -16.947 -56.901 1.00 87.81 107 LEU A CA 1
ATOM 789 C C . LEU A 1 107 ? 43.578 -15.739 -57.107 1.00 87.81 107 LEU A C 1
ATOM 791 O O . LEU A 1 107 ? 43.220 -15.077 -56.137 1.00 87.81 107 LEU A O 1
ATOM 795 N N . THR A 1 108 ? 43.125 -15.489 -58.342 1.00 90.00 108 THR A N 1
ATOM 796 C CA . THR A 1 108 ? 42.159 -14.409 -58.619 1.00 90.00 108 THR A CA 1
ATOM 797 C C . THR A 1 108 ? 40.799 -14.650 -57.964 1.00 90.00 108 THR A C 1
ATOM 799 O O . THR A 1 108 ? 40.198 -13.709 -57.450 1.00 90.00 108 THR A O 1
ATOM 802 N N . THR A 1 109 ? 40.327 -15.902 -57.909 1.00 89.69 109 THR A N 1
ATOM 803 C CA . THR A 1 109 ? 39.090 -16.262 -57.199 1.00 89.69 109 THR A CA 1
ATOM 804 C C . THR A 1 109 ? 39.215 -16.021 -55.696 1.00 89.69 109 THR A C 1
ATOM 806 O O . THR A 1 109 ? 38.331 -15.397 -55.109 1.00 89.69 109 THR A O 1
ATOM 809 N N . LEU A 1 110 ? 40.330 -16.440 -55.083 1.00 90.62 110 LEU A N 1
ATOM 810 C CA . LEU A 1 110 ? 40.596 -16.168 -53.670 1.00 90.62 110 LEU A CA 1
ATOM 811 C C . LEU A 1 110 ? 40.642 -14.658 -53.416 1.00 90.62 110 LEU A C 1
ATOM 813 O O . LEU A 1 110 ? 39.932 -14.170 -52.543 1.00 90.62 110 LEU A O 1
ATOM 817 N N . TRP A 1 111 ? 41.396 -13.903 -54.218 1.00 91.75 111 TRP A N 1
ATOM 818 C CA . TRP A 1 111 ? 41.486 -12.446 -54.096 1.00 91.75 111 TRP A CA 1
ATOM 819 C C . TRP A 1 111 ? 40.120 -11.759 -54.187 1.00 91.75 111 TRP A C 1
ATOM 821 O O . TRP A 1 111 ? 39.812 -10.876 -53.387 1.00 91.75 111 TRP A O 1
ATOM 831 N N . LYS A 1 112 ? 39.263 -12.211 -55.108 1.00 92.94 112 LYS A N 1
ATOM 832 C CA . LYS A 1 112 ? 37.884 -11.732 -55.214 1.00 92.94 112 LYS A CA 1
ATOM 833 C C . LYS A 1 112 ? 37.094 -12.003 -53.932 1.00 92.94 112 LYS A C 1
ATOM 835 O O . LYS A 1 112 ? 36.498 -11.077 -53.397 1.00 92.94 112 LYS A O 1
ATOM 840 N N . SER A 1 113 ? 37.166 -13.218 -53.386 1.00 91.38 113 SER A N 1
ATOM 841 C CA . SER A 1 113 ? 36.476 -13.565 -52.134 1.00 91.38 113 SER A CA 1
ATOM 842 C C . SER A 1 113 ? 36.972 -12.761 -50.917 1.00 91.38 113 SER A C 1
ATOM 844 O O . SER A 1 113 ? 36.164 -12.342 -50.084 1.00 91.38 113 SER A O 1
ATOM 846 N N . VAL A 1 114 ? 38.281 -12.471 -50.839 1.00 93.81 114 VAL A N 1
ATOM 847 C CA . VAL A 1 114 ? 38.871 -11.582 -49.820 1.00 93.81 114 VAL A CA 1
ATOM 848 C C . VAL A 1 114 ? 38.290 -10.179 -49.959 1.00 93.81 114 VAL A C 1
ATOM 850 O O . VAL A 1 114 ? 37.820 -9.598 -48.981 1.00 93.81 114 VAL A O 1
ATOM 853 N N . ASN A 1 115 ? 38.312 -9.635 -51.175 1.00 94.62 115 ASN A N 1
ATOM 854 C CA . ASN A 1 115 ? 37.856 -8.280 -51.447 1.00 94.62 115 ASN A CA 1
ATOM 855 C C . ASN A 1 115 ? 36.350 -8.123 -51.189 1.00 94.62 115 ASN A C 1
ATOM 857 O O . ASN A 1 115 ? 35.937 -7.154 -50.556 1.00 94.62 115 ASN A O 1
ATOM 861 N N . ASP A 1 116 ? 35.542 -9.103 -51.590 1.00 92.62 116 ASP A N 1
ATOM 862 C CA . ASP A 1 116 ? 34.099 -9.121 -51.338 1.00 92.62 116 ASP A CA 1
ATOM 863 C C . ASP A 1 116 ? 33.805 -9.168 -49.829 1.00 92.62 116 ASP A C 1
ATOM 865 O O . ASP A 1 116 ? 32.952 -8.432 -49.331 1.00 92.62 116 ASP A O 1
ATOM 869 N N . THR A 1 117 ? 34.570 -9.955 -49.063 1.00 92.81 117 THR A N 1
ATOM 870 C CA . THR A 1 117 ? 34.464 -9.999 -47.594 1.00 92.81 117 THR A CA 1
ATOM 871 C C . THR A 1 117 ? 34.865 -8.664 -46.959 1.00 92.81 117 THR A C 1
ATOM 873 O O . THR A 1 117 ? 34.182 -8.170 -46.058 1.00 92.81 117 THR A O 1
ATOM 876 N N . LEU A 1 118 ? 35.932 -8.024 -47.443 1.00 95.06 118 LEU A N 1
ATOM 877 C CA . LEU A 1 118 ? 36.365 -6.711 -46.963 1.00 95.06 118 LEU A CA 1
ATOM 878 C C . LEU A 1 118 ? 35.326 -5.616 -47.257 1.00 95.06 118 LEU A C 1
ATOM 880 O O . LEU A 1 118 ? 35.077 -4.748 -46.422 1.00 95.06 118 LEU A O 1
ATOM 884 N N . ILE A 1 119 ? 34.696 -5.653 -48.431 1.00 95.81 119 ILE A N 1
ATOM 885 C CA . ILE A 1 119 ? 33.625 -4.719 -48.792 1.00 95.81 119 ILE A CA 1
ATOM 886 C C . ILE A 1 119 ? 32.397 -4.957 -47.907 1.00 95.81 119 ILE A C 1
ATOM 888 O O . ILE A 1 119 ? 31.850 -4.004 -47.349 1.00 95.81 119 ILE A O 1
ATOM 892 N N . ASN A 1 120 ? 31.995 -6.216 -47.720 1.00 94.94 120 ASN A N 1
ATOM 893 C CA . ASN A 1 120 ? 30.843 -6.576 -46.894 1.00 94.94 120 ASN A CA 1
ATOM 894 C C . ASN A 1 120 ? 31.035 -6.184 -45.425 1.00 94.94 120 ASN A C 1
ATOM 896 O O . ASN A 1 120 ? 30.132 -5.601 -44.828 1.00 94.94 120 ASN A O 1
ATOM 900 N N . THR A 1 121 ? 32.215 -6.427 -44.854 1.00 94.12 121 THR A N 1
ATOM 901 C CA . THR A 1 121 ? 32.539 -6.026 -43.473 1.00 94.12 121 THR A CA 1
ATOM 902 C C . THR A 1 121 ? 32.550 -4.507 -43.303 1.00 94.12 121 THR A C 1
ATOM 904 O O . THR A 1 121 ? 31.967 -3.996 -42.347 1.00 94.12 121 THR A O 1
ATOM 907 N N . LYS A 1 122 ? 33.127 -3.754 -44.252 1.00 95.94 122 LYS A N 1
ATOM 908 C CA . LYS A 1 122 ? 33.065 -2.280 -44.244 1.00 95.94 122 LYS A CA 1
ATOM 909 C C . LYS A 1 122 ? 31.628 -1.763 -44.333 1.00 95.94 122 LYS A C 1
ATOM 911 O O . LYS A 1 122 ? 31.279 -0.823 -43.621 1.00 95.94 122 LYS A O 1
ATOM 916 N N . LYS A 1 123 ? 30.793 -2.385 -45.170 1.00 96.38 123 LYS A N 1
ATOM 917 C CA . LYS A 1 123 ? 29.373 -2.039 -45.307 1.00 96.38 123 LYS A CA 1
ATOM 918 C C . LYS A 1 123 ? 28.599 -2.306 -44.016 1.00 96.38 123 LYS A C 1
ATOM 920 O O . LYS A 1 123 ? 27.921 -1.410 -43.531 1.00 96.38 123 LYS A O 1
ATOM 925 N N . GLN A 1 124 ? 28.765 -3.486 -43.420 1.00 93.94 124 GLN A N 1
ATOM 926 C CA . GLN A 1 124 ? 28.149 -3.824 -42.134 1.00 93.94 124 GLN A CA 1
ATOM 927 C C . GLN A 1 124 ? 28.579 -2.857 -41.030 1.00 93.94 124 GLN A C 1
ATOM 929 O O . GLN A 1 124 ? 27.739 -2.387 -40.271 1.00 93.94 124 GLN A O 1
ATOM 934 N N . LEU A 1 125 ? 29.862 -2.484 -40.979 1.00 95.12 125 LEU A N 1
ATOM 935 C CA . LEU A 1 125 ? 30.354 -1.504 -40.012 1.00 95.12 125 LEU A CA 1
ATOM 936 C C . LEU A 1 125 ? 29.713 -0.121 -40.214 1.00 95.12 125 LEU A C 1
ATOM 938 O O . LEU A 1 125 ? 29.379 0.549 -39.237 1.00 95.12 125 LEU A O 1
ATOM 942 N N . ALA A 1 126 ? 29.529 0.310 -41.464 1.00 95.94 126 ALA A N 1
ATOM 943 C CA . ALA A 1 126 ? 28.834 1.555 -41.778 1.00 95.94 126 ALA A CA 1
ATOM 944 C C . ALA A 1 126 ? 27.348 1.495 -41.382 1.00 95.94 126 ALA A C 1
ATOM 946 O O . ALA A 1 126 ? 26.849 2.430 -40.757 1.00 95.94 126 ALA A O 1
ATOM 947 N N . ASP A 1 127 ? 26.658 0.391 -41.673 1.00 96.00 127 ASP A N 1
ATOM 948 C CA . ASP A 1 127 ? 25.249 0.197 -41.320 1.00 96.00 127 ASP A CA 1
ATOM 949 C C . ASP A 1 127 ? 25.047 0.132 -39.799 1.00 96.00 127 ASP A C 1
ATOM 951 O O . ASP A 1 127 ? 24.175 0.820 -39.268 1.00 96.00 127 ASP A O 1
ATOM 955 N N . SER A 1 128 ? 25.900 -0.589 -39.064 1.00 92.50 128 SER A N 1
ATOM 956 C CA . SER A 1 128 ? 25.871 -0.602 -37.598 1.00 92.50 128 SER A CA 1
ATOM 957 C C . SER A 1 128 ? 26.110 0.787 -37.009 1.00 92.50 128 SER A C 1
ATOM 959 O O . SER A 1 128 ? 25.388 1.184 -36.100 1.00 92.50 128 SER A O 1
ATOM 961 N N . ARG A 1 129 ? 27.057 1.571 -37.545 1.00 94.25 129 ARG A N 1
ATOM 962 C CA . ARG A 1 129 ? 27.269 2.965 -37.111 1.00 94.25 129 ARG A CA 1
ATOM 963 C C . ARG A 1 129 ? 26.048 3.844 -37.378 1.00 94.25 129 ARG A C 1
ATOM 965 O O . ARG A 1 129 ? 25.713 4.674 -36.541 1.00 94.25 129 ARG A O 1
ATOM 972 N N . ARG A 1 130 ? 25.361 3.655 -38.509 1.00 95.12 130 ARG A N 1
ATOM 973 C CA . ARG A 1 130 ? 24.109 4.369 -38.809 1.00 95.12 130 ARG A CA 1
ATOM 974 C C . ARG A 1 130 ? 23.000 4.002 -37.828 1.00 95.12 130 ARG A C 1
ATOM 976 O O . ARG A 1 130 ? 22.316 4.900 -37.356 1.00 95.12 130 ARG A O 1
ATOM 983 N N . ILE A 1 131 ? 22.850 2.717 -37.505 1.00 93.06 131 ILE A N 1
ATOM 984 C CA . ILE A 1 131 ? 21.866 2.245 -36.521 1.00 93.06 131 ILE A CA 1
ATOM 985 C C . ILE A 1 131 ? 22.182 2.811 -35.136 1.00 93.06 131 ILE A C 1
ATOM 987 O O . ILE A 1 131 ? 21.275 3.305 -34.481 1.00 93.06 131 ILE A O 1
ATOM 991 N N . ILE A 1 132 ? 23.450 2.799 -34.714 1.00 93.62 132 ILE A N 1
ATOM 992 C CA . ILE A 1 132 ? 23.871 3.370 -33.427 1.00 93.62 132 ILE A CA 1
ATOM 993 C C . ILE A 1 132 ? 23.562 4.867 -33.379 1.00 93.62 132 ILE A C 1
ATOM 995 O O . ILE A 1 132 ? 22.924 5.312 -32.437 1.00 93.62 132 ILE A O 1
ATOM 999 N N . ASN A 1 133 ? 23.917 5.633 -34.414 1.00 93.38 133 ASN A N 1
ATOM 1000 C CA . ASN A 1 133 ? 23.611 7.066 -34.464 1.00 93.38 133 ASN A CA 1
ATOM 1001 C C . ASN A 1 133 ? 22.097 7.342 -34.445 1.00 93.38 133 ASN A C 1
ATOM 1003 O O . ASN A 1 133 ? 21.647 8.293 -33.811 1.00 93.38 133 ASN A O 1
ATOM 1007 N N . GLU A 1 134 ? 21.300 6.520 -35.130 1.00 92.56 134 GLU A N 1
ATOM 1008 C CA . GLU A 1 134 ? 19.840 6.635 -35.114 1.00 92.56 134 GLU A CA 1
ATOM 1009 C C . GLU A 1 134 ? 19.269 6.284 -33.732 1.00 92.56 134 GLU A C 1
ATOM 1011 O O . GLU A 1 134 ? 18.410 6.996 -33.222 1.00 92.56 134 GLU A O 1
ATOM 1016 N N . GLN A 1 135 ? 19.790 5.246 -33.078 1.00 86.94 135 GLN A N 1
ATOM 1017 C CA . GLN A 1 135 ? 19.422 4.880 -31.710 1.00 86.94 135 GLN A CA 1
ATOM 1018 C C . GLN A 1 135 ? 19.841 5.946 -30.696 1.00 86.94 135 GLN A C 1
ATOM 1020 O O . GLN A 1 135 ? 19.072 6.243 -29.789 1.00 86.94 135 GLN A O 1
ATOM 1025 N N . GLU A 1 136 ? 21.015 6.558 -30.847 1.00 88.44 136 GLU A N 1
ATOM 1026 C CA . GLU A 1 136 ? 21.468 7.678 -30.019 1.00 88.44 136 GLU A CA 1
ATOM 1027 C C . GLU A 1 136 ? 20.587 8.909 -30.221 1.00 88.44 136 GLU A C 1
ATOM 1029 O O . GLU A 1 136 ? 20.218 9.560 -29.246 1.00 88.44 136 GLU A O 1
ATOM 1034 N N . LYS A 1 137 ? 20.176 9.197 -31.462 1.00 87.50 137 LYS A N 1
ATOM 1035 C CA . LYS A 1 137 ? 19.236 10.278 -31.774 1.00 87.50 137 LYS A CA 1
ATOM 1036 C C . LYS A 1 137 ? 17.849 10.009 -31.191 1.00 87.50 137 LYS A C 1
ATOM 1038 O O . LYS A 1 137 ? 17.259 10.913 -30.608 1.00 87.50 137 LYS A O 1
ATOM 1043 N N . GLN A 1 138 ? 17.351 8.778 -31.290 1.00 83.94 138 GLN A N 1
ATOM 1044 C CA . GLN A 1 138 ? 16.098 8.363 -30.659 1.00 83.94 138 GLN A CA 1
ATOM 1045 C C . GLN A 1 138 ? 16.205 8.415 -29.135 1.00 83.94 138 GLN A C 1
ATOM 1047 O O . GLN A 1 138 ? 15.287 8.884 -28.478 1.00 83.94 138 GLN A O 1
ATOM 1052 N N . LEU A 1 139 ? 17.326 7.996 -28.551 1.00 80.19 139 LEU A N 1
ATOM 1053 C CA . LEU A 1 139 ? 17.549 8.064 -27.110 1.00 80.19 139 LEU A CA 1
ATOM 1054 C C . LEU A 1 139 ? 17.649 9.514 -26.626 1.00 80.19 139 LEU A C 1
ATOM 1056 O O . LEU A 1 139 ? 17.107 9.836 -25.571 1.00 80.19 139 LEU A O 1
ATOM 1060 N N . ALA A 1 140 ? 18.300 10.387 -27.397 1.00 80.94 140 ALA A N 1
ATOM 1061 C CA . ALA A 1 140 ? 18.343 11.819 -27.141 1.00 80.94 140 ALA A CA 1
ATOM 1062 C C . ALA A 1 140 ? 16.937 12.426 -27.218 1.00 80.94 140 ALA A C 1
ATOM 1064 O O . ALA A 1 140 ? 16.542 13.083 -26.262 1.00 80.94 140 ALA A O 1
ATOM 1065 N N . ASP A 1 141 ? 16.158 12.122 -28.263 1.00 78.88 141 ASP A N 1
ATOM 1066 C CA . ASP A 1 141 ? 14.769 12.577 -28.422 1.00 78.88 141 ASP A CA 1
ATOM 1067 C C . ASP A 1 141 ? 13.865 12.084 -27.277 1.00 78.88 141 ASP A C 1
ATOM 1069 O O . ASP A 1 141 ? 13.146 12.863 -26.649 1.00 78.88 141 ASP A O 1
ATOM 1073 N N . LEU A 1 142 ? 13.979 10.803 -26.907 1.00 69.69 142 LEU A N 1
ATOM 1074 C CA . LEU A 1 142 ? 13.273 10.211 -25.769 1.00 69.69 142 LEU A CA 1
ATOM 1075 C C . LEU A 1 142 ? 13.679 10.856 -24.435 1.00 69.69 142 LEU A C 1
ATOM 1077 O O . LEU A 1 142 ? 12.843 10.975 -23.539 1.00 69.69 142 LEU A O 1
ATOM 1081 N N . LYS A 1 143 ? 14.941 11.269 -24.285 1.00 68.81 143 LYS A N 1
ATOM 1082 C CA . LYS A 1 143 ? 15.461 11.927 -23.077 1.00 68.81 143 LYS A CA 1
ATOM 1083 C C . LYS A 1 143 ? 15.099 13.415 -23.025 1.00 68.81 143 LYS A C 1
ATOM 1085 O O . LYS A 1 143 ? 14.914 13.943 -21.932 1.00 68.81 143 LYS A O 1
ATOM 1090 N N . THR A 1 144 ? 14.936 14.071 -24.177 1.00 65.94 144 THR A N 1
ATOM 1091 C CA . THR A 1 144 ? 14.416 15.444 -24.310 1.00 65.94 144 THR A CA 1
ATOM 1092 C C . THR A 1 144 ? 12.889 15.525 -24.315 1.00 65.94 144 THR A C 1
ATOM 1094 O O . THR A 1 144 ? 12.352 16.628 -24.310 1.00 65.94 144 THR A O 1
ATOM 1097 N N . GLN A 1 145 ? 12.181 14.391 -24.219 1.00 56.16 145 GLN A N 1
ATOM 1098 C CA . GLN A 1 145 ? 10.754 14.320 -23.880 1.00 56.16 145 GLN A CA 1
ATOM 1099 C C . GLN A 1 145 ? 10.497 14.017 -22.378 1.00 56.16 145 GLN A C 1
ATOM 1101 O O . GLN A 1 145 ? 9.841 13.017 -22.059 1.00 56.16 145 GLN A O 1
ATOM 1106 N N . PRO A 1 146 ? 10.929 14.837 -21.398 1.00 53.56 146 PRO A N 1
ATOM 1107 C CA . PRO A 1 146 ? 10.415 14.717 -20.041 1.00 53.56 146 PRO A CA 1
ATOM 1108 C C . PRO A 1 146 ? 9.037 15.402 -19.954 1.00 53.56 146 PRO A C 1
ATOM 1110 O O . PRO A 1 146 ? 8.966 16.545 -19.526 1.00 53.56 146 PRO A O 1
ATOM 1113 N N . ALA A 1 147 ? 7.935 14.748 -20.365 1.00 52.44 147 ALA A N 1
ATOM 1114 C CA . ALA A 1 147 ? 6.583 15.217 -19.982 1.00 52.44 147 ALA A CA 1
ATOM 1115 C C . ALA A 1 147 ? 5.393 14.232 -20.121 1.00 52.44 147 ALA A C 1
ATOM 1117 O O . ALA A 1 147 ? 4.556 14.248 -19.223 1.00 52.44 147 ALA A O 1
ATOM 1118 N N . PRO A 1 148 ? 5.232 13.363 -21.145 1.00 51.09 148 PRO A N 1
ATOM 1119 C CA . PRO A 1 148 ? 3.945 12.653 -21.296 1.00 51.09 148 PRO A CA 1
ATOM 1120 C C . PRO A 1 148 ? 3.911 11.185 -20.816 1.00 51.09 148 PRO A C 1
ATOM 1122 O O . PRO A 1 148 ? 2.844 10.566 -20.821 1.00 51.09 148 PRO A O 1
ATOM 1125 N N . LYS A 1 149 ? 5.044 10.584 -20.417 1.00 49.84 149 LYS A N 1
ATOM 1126 C CA . LYS A 1 149 ? 5.095 9.157 -20.006 1.00 49.84 149 LYS A CA 1
ATOM 1127 C C . LYS A 1 149 ? 4.981 8.932 -18.494 1.00 49.84 149 LYS A C 1
ATOM 1129 O O . LYS A 1 149 ? 4.388 7.935 -18.076 1.00 49.84 149 LYS A O 1
ATOM 1134 N N . VAL A 1 150 ? 5.475 9.868 -17.683 1.00 51.94 150 VAL A N 1
ATOM 1135 C CA . VAL A 1 150 ? 5.258 9.867 -16.224 1.00 51.94 150 VAL A CA 1
ATOM 1136 C C . VAL A 1 150 ? 3.792 10.140 -15.891 1.00 51.94 150 VAL A C 1
ATOM 1138 O O . VAL A 1 150 ? 3.202 9.398 -15.118 1.00 51.94 150 VAL A O 1
ATOM 1141 N N . THR A 1 151 ? 3.145 11.069 -16.597 1.00 51.88 151 THR A N 1
ATOM 1142 C CA . THR A 1 151 ? 1.729 11.388 -16.377 1.00 51.88 151 THR A CA 1
ATOM 1143 C C . THR A 1 151 ? 0.811 10.211 -16.704 1.00 51.88 151 THR A C 1
ATOM 1145 O O . THR A 1 151 ? -0.016 9.846 -15.884 1.00 51.88 151 THR A O 1
ATOM 1148 N N . ASN A 1 152 ? 0.976 9.531 -17.841 1.00 53.84 152 ASN A N 1
ATOM 1149 C CA . ASN A 1 152 ? 0.082 8.421 -18.202 1.00 53.84 152 ASN A CA 1
ATOM 1150 C C . ASN A 1 152 ? 0.244 7.171 -17.322 1.00 53.84 152 ASN A C 1
ATOM 1152 O O . ASN A 1 152 ? -0.731 6.457 -17.090 1.00 53.84 152 ASN A O 1
ATOM 1156 N N . THR A 1 153 ? 1.453 6.892 -16.829 1.00 53.53 153 THR A N 1
ATOM 1157 C CA . THR A 1 153 ? 1.692 5.724 -15.964 1.00 53.53 153 THR A CA 1
ATOM 1158 C C . THR A 1 153 ? 1.250 6.007 -14.532 1.00 53.53 153 THR A C 1
ATOM 1160 O O . THR A 1 153 ? 0.657 5.137 -13.902 1.00 53.53 153 T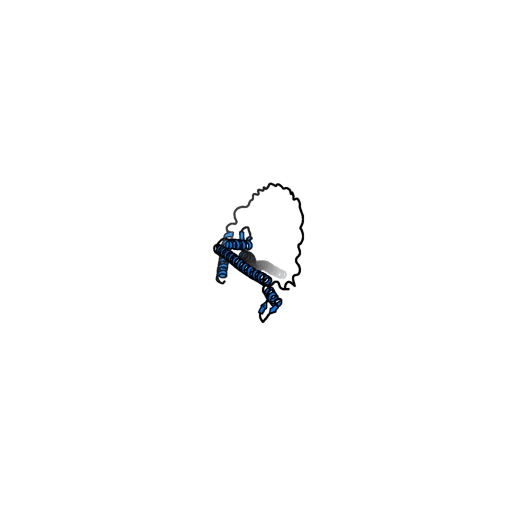HR A O 1
ATOM 1163 N N . GLU A 1 154 ? 1.445 7.232 -14.041 1.00 54.69 154 GLU A N 1
ATOM 1164 C CA . GLU A 1 154 ? 0.920 7.665 -12.745 1.00 54.69 154 GLU A CA 1
ATOM 1165 C C . GLU A 1 154 ? -0.605 7.771 -12.766 1.00 54.69 154 GLU A C 1
ATOM 1167 O O . GLU A 1 154 ? -1.248 7.236 -11.872 1.00 54.69 154 GLU A O 1
ATOM 1172 N N . ILE A 1 155 ? -1.210 8.332 -13.818 1.00 58.59 155 ILE A N 1
ATOM 1173 C CA . ILE A 1 155 ? -2.672 8.402 -13.960 1.00 58.59 155 ILE A CA 1
ATOM 1174 C C . ILE A 1 155 ? -3.279 6.997 -14.018 1.00 58.59 155 ILE A C 1
ATOM 1176 O O . ILE A 1 155 ? -4.277 6.745 -13.352 1.00 58.59 155 ILE A O 1
ATOM 1180 N N . LYS A 1 156 ? -2.675 6.047 -14.749 1.00 55.53 156 LYS A N 1
ATOM 1181 C CA . LYS A 1 156 ? -3.157 4.655 -14.773 1.00 55.53 156 LYS A CA 1
ATOM 1182 C C . LYS A 1 156 ? -2.905 3.919 -13.456 1.00 55.53 156 LYS A C 1
ATOM 1184 O O . LYS A 1 156 ? -3.762 3.156 -13.029 1.00 55.53 156 LYS A O 1
ATOM 1189 N N . ALA A 1 157 ? -1.777 4.145 -12.785 1.00 59.06 157 ALA A N 1
ATOM 1190 C CA . ALA A 1 157 ? -1.501 3.538 -11.483 1.00 59.06 157 ALA A CA 1
ATOM 1191 C C . ALA A 1 157 ? -2.420 4.085 -10.378 1.00 59.06 157 ALA A C 1
ATOM 1193 O O . ALA A 1 157 ? -2.837 3.323 -9.510 1.00 59.06 157 ALA A O 1
ATOM 1194 N N . VAL A 1 158 ? -2.766 5.373 -10.432 1.00 58.03 158 VAL A N 1
ATOM 1195 C CA . VAL A 1 158 ? -3.783 6.001 -9.578 1.00 58.03 158 VAL A CA 1
ATOM 1196 C C . VAL A 1 158 ? -5.168 5.455 -9.939 1.00 58.03 158 VAL A C 1
ATOM 1198 O O . VAL A 1 158 ? -5.908 5.046 -9.051 1.00 58.03 158 VAL A O 1
ATOM 1201 N N . ALA A 1 159 ? -5.468 5.297 -11.235 1.00 58.34 159 ALA A N 1
ATOM 1202 C CA . ALA A 1 159 ? -6.740 4.757 -11.707 1.00 58.34 159 ALA A CA 1
ATOM 1203 C C . ALA A 1 159 ? -6.999 3.287 -11.360 1.00 58.34 159 ALA A C 1
ATOM 1205 O O . ALA A 1 159 ? -8.144 2.902 -11.158 1.00 58.34 159 ALA A O 1
ATOM 1206 N N . VAL A 1 160 ? -5.954 2.468 -11.269 1.00 60.12 160 VAL A N 1
ATOM 1207 C CA . VAL A 1 160 ? -6.073 1.054 -10.877 1.00 60.12 160 VAL A CA 1
ATOM 1208 C C . VAL A 1 160 ? -6.114 0.888 -9.353 1.00 60.12 160 VAL A C 1
ATOM 1210 O O . VAL A 1 160 ? -6.649 -0.099 -8.858 1.00 60.12 160 VAL A O 1
ATOM 1213 N N . LYS A 1 161 ? -5.564 1.841 -8.592 1.00 60.78 161 LYS A N 1
ATOM 1214 C CA . LYS A 1 161 ? -5.567 1.799 -7.120 1.00 60.78 161 LYS A CA 1
ATOM 1215 C C . LYS A 1 161 ? -6.782 2.454 -6.483 1.00 60.78 161 LYS A C 1
ATOM 1217 O O . LYS A 1 161 ? -6.973 2.301 -5.279 1.00 60.78 161 LYS A O 1
ATOM 1222 N N . GLN A 1 162 ? -7.588 3.160 -7.265 1.00 63.09 162 GLN A N 1
ATOM 1223 C CA . GLN A 1 162 ? -8.798 3.800 -6.782 1.00 63.09 162 GLN A CA 1
ATOM 1224 C C . GLN A 1 162 ? -10.014 2.886 -6.963 1.00 63.09 162 GLN A C 1
ATOM 1226 O O . GLN A 1 162 ? -10.332 2.447 -8.065 1.00 63.09 162 GLN A O 1
ATOM 1231 N N . ILE A 1 163 ? -10.694 2.596 -5.860 1.00 67.69 163 ILE A N 1
ATOM 1232 C CA . ILE A 1 163 ? -11.995 1.934 -5.840 1.00 67.69 163 ILE A CA 1
ATOM 1233 C C . ILE A 1 163 ? -13.042 3.039 -5.696 1.00 67.69 163 ILE A C 1
ATOM 1235 O O . ILE A 1 163 ? -12.911 3.910 -4.834 1.00 67.69 163 ILE A O 1
ATOM 1239 N N . GLU A 1 164 ? -14.075 3.028 -6.539 1.00 70.75 164 GLU A N 1
ATOM 1240 C CA . GLU A 1 164 ? -15.221 3.920 -6.362 1.00 70.75 164 GLU A CA 1
ATOM 1241 C C . GLU A 1 164 ? -16.040 3.472 -5.151 1.00 70.75 164 GLU A C 1
ATOM 1243 O O . GLU A 1 164 ? -16.701 2.434 -5.163 1.00 70.75 164 GLU A O 1
ATOM 1248 N N . VAL A 1 165 ? -16.011 4.279 -4.094 1.00 64.69 165 VAL A N 1
ATOM 1249 C CA . VAL A 1 165 ? -16.845 4.101 -2.907 1.00 64.69 165 VAL A CA 1
ATOM 1250 C C . VAL A 1 165 ? -17.749 5.326 -2.809 1.00 64.69 165 VAL A C 1
ATOM 1252 O O . VAL A 1 165 ? -17.269 6.453 -2.730 1.00 64.69 165 VAL A O 1
ATOM 1255 N N . LEU A 1 166 ? -19.070 5.116 -2.878 1.00 72.31 166 LEU A N 1
ATOM 1256 C CA . LEU A 1 166 ? -20.087 6.185 -2.891 1.00 72.31 166 LEU A CA 1
ATOM 1257 C C . LEU A 1 166 ? -19.912 7.208 -4.046 1.00 72.31 166 LEU A C 1
ATOM 1259 O O . LEU A 1 166 ? -20.296 8.367 -3.918 1.00 72.31 166 LEU A O 1
ATOM 1263 N N . GLY A 1 167 ? -19.345 6.783 -5.183 1.00 71.69 167 GLY A N 1
ATOM 1264 C CA . GLY A 1 167 ? -19.136 7.635 -6.366 1.00 71.69 167 GLY A CA 1
ATOM 1265 C C . GLY A 1 167 ? -17.899 8.538 -6.301 1.00 71.69 167 GLY A C 1
ATOM 1266 O O . GLY A 1 167 ? -17.688 9.346 -7.200 1.00 71.69 167 GLY A O 1
ATOM 1267 N N . MET A 1 168 ? -17.071 8.404 -5.261 1.00 73.50 168 MET A N 1
ATOM 1268 C CA . MET A 1 168 ? -15.755 9.037 -5.184 1.00 73.50 168 MET A CA 1
ATOM 1269 C C . MET A 1 168 ? -14.660 7.980 -5.333 1.00 73.50 168 MET A C 1
ATOM 1271 O O . MET A 1 168 ? -14.753 6.890 -4.769 1.00 73.50 168 MET A O 1
ATOM 1275 N N . ALA A 1 169 ? -13.616 8.309 -6.090 1.00 76.50 169 ALA A N 1
ATOM 1276 C CA . ALA A 1 169 ? -12.444 7.464 -6.274 1.00 76.50 169 ALA A CA 1
ATOM 1277 C C . ALA A 1 169 ? -11.561 7.514 -5.015 1.00 76.50 169 ALA A C 1
ATOM 1279 O O . ALA A 1 169 ? -11.023 8.568 -4.673 1.00 76.50 169 ALA A O 1
ATOM 1280 N N . VAL A 1 170 ? -11.420 6.386 -4.313 1.00 76.06 170 VAL A N 1
ATOM 1281 C CA . VAL A 1 170 ? -10.645 6.286 -3.066 1.00 76.06 170 VAL A CA 1
ATOM 1282 C C . VAL A 1 170 ? -9.519 5.270 -3.231 1.00 76.06 170 VAL A C 1
ATOM 1284 O O . VAL A 1 170 ? -9.760 4.155 -3.682 1.00 76.06 170 VAL A O 1
ATOM 1287 N N . ASP A 1 171 ? -8.292 5.634 -2.847 1.00 81.31 171 ASP A N 1
ATOM 1288 C CA . ASP A 1 171 ? -7.137 4.726 -2.888 1.00 81.31 171 ASP A CA 1
ATOM 1289 C C . ASP A 1 171 ? -7.336 3.491 -1.989 1.00 81.31 171 ASP A C 1
ATOM 1291 O O . ASP A 1 171 ? -7.929 3.569 -0.909 1.00 81.31 171 ASP A O 1
ATOM 1295 N N . LEU A 1 172 ? -6.789 2.352 -2.417 1.00 78.12 172 LEU A N 1
ATOM 1296 C CA . LEU A 1 172 ? -6.901 1.062 -1.740 1.00 78.12 172 LEU A CA 1
ATOM 1297 C C . LEU A 1 172 ? -6.401 1.093 -0.286 1.00 78.12 172 LEU A C 1
ATOM 1299 O O . LEU A 1 172 ? -6.971 0.422 0.578 1.00 78.12 172 LEU A O 1
ATOM 1303 N N . ALA A 1 173 ? -5.360 1.879 0.015 1.00 81.50 173 ALA A N 1
ATOM 1304 C CA . ALA A 1 173 ? -4.888 2.025 1.388 1.00 81.50 173 ALA A CA 1
ATOM 1305 C C . ALA A 1 173 ? -5.928 2.758 2.244 1.00 81.50 173 ALA A C 1
ATOM 1307 O O . ALA A 1 173 ? -6.292 2.283 3.320 1.00 81.50 173 ALA A O 1
ATOM 1308 N N . THR A 1 174 ? -6.456 3.875 1.744 1.00 82.25 174 THR A N 1
ATOM 1309 C CA . THR A 1 174 ? -7.489 4.659 2.429 1.00 82.25 174 THR A CA 1
ATOM 1310 C C . THR A 1 174 ? -8.771 3.850 2.624 1.00 82.25 174 THR A C 1
ATOM 1312 O O . THR A 1 174 ? -9.353 3.898 3.705 1.00 82.25 174 THR A O 1
ATOM 1315 N N . TYR A 1 175 ? -9.171 3.041 1.637 1.00 83.31 175 TYR A N 1
ATOM 1316 C CA . TYR A 1 175 ? -10.316 2.134 1.756 1.00 83.31 175 TYR A CA 1
ATOM 1317 C C . TYR A 1 175 ? -10.167 1.174 2.940 1.00 83.31 175 TYR A C 1
ATOM 1319 O O . TYR A 1 175 ? -11.052 1.107 3.792 1.00 83.31 175 TYR A O 1
ATOM 1327 N N . ASN A 1 176 ? -9.030 0.476 3.037 1.00 85.75 176 ASN A N 1
ATOM 1328 C CA . ASN A 1 176 ? -8.789 -0.465 4.131 1.00 85.75 176 ASN A CA 1
ATOM 1329 C C . ASN A 1 176 ? -8.859 0.240 5.493 1.00 85.75 176 ASN A C 1
ATOM 1331 O O . ASN A 1 176 ? -9.520 -0.250 6.406 1.00 85.75 176 ASN A O 1
ATOM 1335 N N . TRP A 1 177 ? -8.254 1.421 5.624 1.00 88.69 177 TRP A N 1
ATOM 1336 C CA . TRP A 1 177 ? -8.336 2.203 6.860 1.00 88.69 177 TRP A CA 1
ATOM 1337 C C . TRP A 1 177 ? -9.766 2.632 7.206 1.00 88.69 177 TRP A C 1
ATOM 1339 O O . TRP A 1 177 ? -10.152 2.535 8.368 1.00 88.69 177 TRP A O 1
ATOM 1349 N N . ILE A 1 178 ? -10.569 3.058 6.226 1.00 87.12 178 ILE A N 1
ATOM 1350 C CA . ILE A 1 178 ? -11.969 3.452 6.451 1.00 87.12 178 ILE A CA 1
ATOM 1351 C C . ILE A 1 178 ? -12.816 2.249 6.875 1.00 87.12 178 ILE A C 1
ATOM 1353 O O . ILE A 1 178 ? -13.599 2.358 7.819 1.00 87.12 178 ILE A O 1
ATOM 1357 N N . VAL A 1 179 ? -12.663 1.098 6.216 1.00 87.81 179 VAL A N 1
ATOM 1358 C CA . VAL A 1 179 ? -13.431 -0.115 6.536 1.00 87.81 179 VAL A CA 1
ATOM 1359 C C . VAL A 1 179 ? -13.101 -0.604 7.940 1.00 87.81 179 VAL A C 1
ATOM 1361 O O . VAL A 1 179 ? -14.000 -0.737 8.771 1.00 87.81 179 VAL A O 1
ATOM 1364 N N . TRP A 1 180 ? -11.818 -0.805 8.244 1.00 91.06 180 TRP A N 1
ATOM 1365 C CA . TRP A 1 180 ? -11.393 -1.251 9.571 1.00 91.06 180 TRP A CA 1
ATOM 1366 C C . TRP A 1 180 ? -11.690 -0.207 10.652 1.00 91.06 180 TRP A C 1
ATOM 1368 O O . TRP A 1 180 ? -12.119 -0.571 11.745 1.00 91.06 180 TRP A O 1
ATOM 1378 N N . GLY A 1 181 ? -11.554 1.084 10.339 1.00 93.38 181 GLY A N 1
ATOM 1379 C CA . GLY A 1 181 ? -11.939 2.178 11.227 1.00 93.38 181 GLY A CA 1
ATOM 1380 C C . GLY A 1 181 ? -13.435 2.180 11.542 1.00 93.38 181 GLY A C 1
ATOM 1381 O O . GLY A 1 181 ? -13.810 2.329 12.699 1.00 93.38 181 GLY A O 1
ATOM 1382 N N . THR A 1 182 ? -14.290 1.932 10.546 1.00 91.69 182 THR A N 1
ATOM 1383 C CA . THR A 1 182 ? -15.749 1.843 10.729 1.00 91.69 182 THR A CA 1
ATOM 1384 C C . THR A 1 182 ? -16.127 0.630 11.573 1.00 91.69 182 THR A C 1
ATOM 1386 O O . THR A 1 182 ? -16.943 0.749 12.486 1.00 91.69 182 THR A O 1
ATOM 1389 N N . ILE A 1 183 ? -15.503 -0.525 11.317 1.00 93.81 183 ILE A N 1
ATOM 1390 C CA . ILE A 1 183 ? -15.696 -1.742 12.118 1.00 93.81 183 ILE A CA 1
ATOM 1391 C C . ILE A 1 183 ? -15.303 -1.478 13.576 1.00 93.81 183 ILE A C 1
ATOM 1393 O O . ILE A 1 183 ? -16.074 -1.788 14.483 1.00 93.81 183 ILE A O 1
ATOM 1397 N N . LEU A 1 184 ? -14.139 -0.862 13.810 1.00 95.00 184 LEU A N 1
ATOM 1398 C CA . LEU A 1 184 ? -13.654 -0.560 15.157 1.00 95.00 184 LEU A CA 1
ATOM 1399 C C . LEU A 1 184 ? -14.533 0.483 15.861 1.00 95.00 184 LEU A C 1
ATOM 1401 O O . LEU A 1 184 ? -14.850 0.320 17.036 1.00 95.00 184 LEU A O 1
ATOM 1405 N N . ALA A 1 185 ? -14.971 1.522 15.149 1.00 93.81 185 ALA A N 1
ATOM 1406 C CA . ALA A 1 185 ? -15.855 2.553 15.686 1.00 93.81 185 ALA A CA 1
ATOM 1407 C C . ALA A 1 185 ? -17.209 1.972 16.115 1.00 93.81 185 ALA A C 1
ATOM 1409 O O . ALA A 1 185 ? -17.677 2.259 17.217 1.00 93.81 185 ALA A O 1
ATOM 1410 N N . LEU A 1 186 ? -17.816 1.107 15.293 1.00 93.50 186 LEU A N 1
ATOM 1411 C CA . LEU A 1 186 ? -19.048 0.408 15.664 1.00 93.50 186 LEU A CA 1
ATOM 1412 C C . LEU A 1 186 ? -18.823 -0.544 16.839 1.00 93.50 186 LEU A C 1
ATOM 1414 O O . LEU A 1 186 ? -19.633 -0.561 17.762 1.00 93.50 186 LEU A O 1
ATOM 1418 N N . ALA A 1 187 ? -17.725 -1.304 16.837 1.00 94.44 187 ALA A N 1
ATOM 1419 C CA . ALA A 1 187 ? -17.400 -2.220 17.926 1.00 94.44 187 ALA A CA 1
ATOM 1420 C C . ALA A 1 187 ? -17.248 -1.480 19.265 1.00 94.44 187 ALA A C 1
ATOM 1422 O O . ALA A 1 187 ? -17.837 -1.889 20.265 1.00 94.44 187 ALA A O 1
ATOM 1423 N N . LEU A 1 188 ? -16.526 -0.355 19.277 1.00 93.38 188 LEU A N 1
ATOM 1424 C CA . LEU A 1 188 ? -16.378 0.495 20.459 1.00 93.38 188 LEU A CA 1
ATOM 1425 C C . LEU A 1 188 ? -17.699 1.159 20.862 1.00 93.38 188 LEU A C 1
ATOM 1427 O O . LEU A 1 188 ? -17.998 1.232 22.051 1.00 93.38 188 LEU A O 1
ATOM 1431 N N . GLY A 1 189 ? -18.515 1.593 19.898 1.00 93.19 189 GLY A N 1
ATOM 1432 C CA . GLY A 1 189 ? -19.843 2.145 20.161 1.00 93.19 189 GLY A CA 1
ATOM 1433 C C . GLY A 1 189 ? -20.768 1.132 20.841 1.00 93.19 189 GLY A C 1
ATOM 1434 O O . GLY A 1 189 ? -21.363 1.433 21.876 1.00 93.19 189 GLY A O 1
ATOM 1435 N N . LEU A 1 190 ? -20.841 -0.095 20.316 1.00 90.12 190 LEU A N 1
ATOM 1436 C CA . LEU A 1 190 ? -21.614 -1.176 20.933 1.00 90.12 190 LEU A CA 1
ATOM 1437 C C . LEU A 1 190 ? -21.062 -1.544 22.312 1.00 90.12 190 LEU A C 1
ATOM 1439 O O . LEU A 1 190 ? -21.840 -1.669 23.257 1.00 90.12 190 LEU A O 1
ATOM 1443 N N . ALA A 1 191 ? -19.742 -1.674 22.454 1.00 90.44 191 ALA A N 1
ATOM 1444 C CA . ALA A 1 191 ? -19.114 -1.953 23.743 1.00 90.44 191 ALA A CA 1
ATOM 1445 C C . ALA A 1 191 ? -19.428 -0.855 24.776 1.00 90.44 191 ALA A C 1
ATOM 1447 O O . ALA A 1 191 ? -19.797 -1.162 25.908 1.00 90.44 191 ALA A O 1
ATOM 1448 N N . G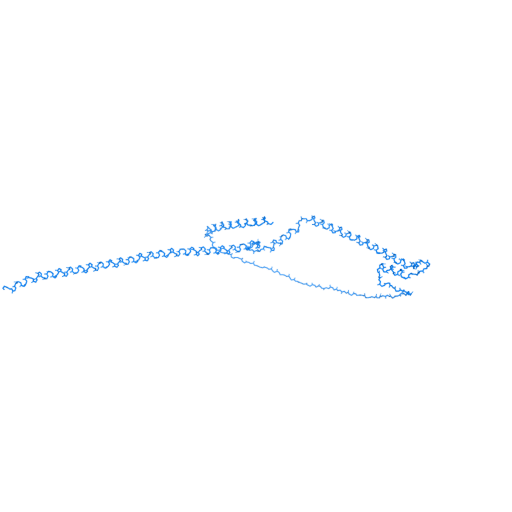LY A 1 192 ? -19.372 0.419 24.378 1.00 90.62 192 GLY A N 1
ATOM 1449 C CA . GLY A 1 192 ? -19.724 1.559 25.226 1.00 90.62 192 GLY A CA 1
ATOM 1450 C C . GLY A 1 192 ? -21.182 1.527 25.689 1.00 90.62 192 GLY A C 1
ATOM 1451 O O . GLY A 1 192 ? -21.465 1.722 26.874 1.00 90.62 192 GLY A O 1
ATOM 1452 N N . ILE A 1 193 ? -22.115 1.214 24.785 1.00 89.38 193 ILE A N 1
ATOM 1453 C CA . ILE A 1 193 ? -23.535 1.057 25.128 1.00 89.38 193 ILE A CA 1
ATOM 1454 C C . ILE A 1 193 ? -23.724 -0.111 26.097 1.00 89.38 193 ILE A C 1
ATOM 1456 O O . ILE A 1 193 ? -24.423 0.052 27.093 1.00 89.38 193 ILE A O 1
ATOM 1460 N N . LEU A 1 194 ? -23.092 -1.263 25.859 1.00 88.06 194 LEU A N 1
ATOM 1461 C CA . LEU A 1 194 ? -23.194 -2.425 26.748 1.00 88.06 194 LEU A CA 1
ATOM 1462 C C . LEU A 1 194 ? -22.646 -2.129 28.147 1.00 88.06 194 LEU A C 1
ATOM 1464 O O . LEU A 1 194 ? -23.304 -2.461 29.130 1.00 88.06 194 LEU A O 1
ATOM 1468 N N . LEU A 1 195 ? -21.503 -1.447 28.255 1.00 88.12 195 LEU A N 1
ATOM 1469 C CA . LEU A 1 195 ? -20.929 -1.045 29.542 1.00 88.12 195 LEU A CA 1
ATOM 1470 C C . LEU A 1 195 ? -21.831 -0.056 30.284 1.00 88.12 195 LEU A C 1
ATOM 1472 O O . LEU A 1 195 ? -22.046 -0.188 31.488 1.00 88.12 195 LEU A O 1
ATOM 1476 N N . THR A 1 196 ? -22.412 0.903 29.563 1.00 85.75 196 THR A N 1
ATOM 1477 C CA . THR A 1 196 ? -23.325 1.888 30.155 1.00 85.75 196 THR A CA 1
ATOM 1478 C C . THR A 1 196 ? -24.633 1.222 30.589 1.00 85.75 196 THR A C 1
ATOM 1480 O O . THR A 1 196 ? -25.135 1.489 31.674 1.00 85.75 196 THR A O 1
ATOM 1483 N N . LYS A 1 197 ? -25.169 0.290 29.793 1.00 82.94 197 LYS A N 1
ATOM 1484 C CA . LYS A 1 197 ? -26.353 -0.506 30.146 1.00 82.94 197 LYS A CA 1
ATOM 1485 C C . LYS A 1 197 ? -26.091 -1.412 31.348 1.00 82.94 197 LYS A C 1
ATOM 1487 O O . LYS A 1 197 ? -26.948 -1.491 32.222 1.00 82.94 197 LYS A O 1
ATOM 1492 N N . ALA A 1 198 ? -24.927 -2.055 31.417 1.00 79.81 198 ALA A N 1
ATOM 1493 C CA . ALA A 1 198 ? -24.536 -2.884 32.553 1.00 79.81 198 ALA A CA 1
ATOM 1494 C C . ALA A 1 198 ? -24.422 -2.053 33.838 1.00 79.81 198 ALA A C 1
ATOM 1496 O O . ALA A 1 198 ? -24.959 -2.453 34.870 1.00 79.81 198 ALA A O 1
ATOM 1497 N N . LYS A 1 199 ? -23.807 -0.865 33.761 1.00 78.25 199 LYS A N 1
ATOM 1498 C CA . LYS A 1 199 ? -23.701 0.045 34.907 1.00 78.25 199 LYS A CA 1
ATOM 1499 C C . LYS A 1 199 ? -25.073 0.548 35.361 1.00 78.25 199 LYS A C 1
ATOM 1501 O O . LYS A 1 199 ? -25.431 0.372 36.519 1.00 78.25 199 LYS A O 1
ATOM 1506 N N . ASN A 1 200 ? -25.897 1.026 34.429 1.00 74.06 200 ASN A N 1
ATOM 1507 C CA . ASN A 1 200 ? -27.250 1.496 34.737 1.00 74.06 200 ASN A CA 1
ATOM 1508 C C . ASN A 1 200 ? -28.154 0.370 35.274 1.00 74.06 200 ASN A C 1
ATOM 1510 O O . ASN A 1 200 ? -29.061 0.621 36.066 1.00 74.06 200 ASN A O 1
ATOM 1514 N N . SER A 1 201 ? -27.927 -0.882 34.860 1.00 73.25 201 SER A N 1
ATOM 1515 C CA . SER A 1 201 ? -28.654 -2.027 35.412 1.00 73.25 201 SER A CA 1
ATOM 1516 C C . SER A 1 201 ? -28.305 -2.280 36.880 1.00 73.25 201 SER A C 1
ATOM 1518 O O . SER A 1 201 ? -29.185 -2.742 37.607 1.00 73.25 201 SER A O 1
ATOM 1520 N N . MET A 1 202 ? -27.072 -2.002 37.314 1.00 72.81 202 MET A N 1
ATOM 1521 C CA . MET A 1 202 ? -26.672 -2.115 38.720 1.00 72.81 202 MET A CA 1
ATOM 1522 C C . MET A 1 202 ? -27.411 -1.075 39.567 1.00 72.81 202 MET A C 1
ATOM 1524 O O . MET A 1 202 ? -28.075 -1.436 40.536 1.00 72.81 202 MET A O 1
ATOM 1528 N N . ASP A 1 203 ? -27.398 0.184 39.130 1.00 73.50 203 ASP A N 1
ATOM 1529 C CA . ASP A 1 203 ? -28.066 1.284 39.834 1.00 73.50 203 ASP A CA 1
ATOM 1530 C C . ASP A 1 203 ? -29.584 1.038 39.923 1.00 73.50 203 ASP A C 1
ATOM 1532 O O . ASP A 1 203 ? -30.208 1.227 40.964 1.00 73.50 203 ASP A O 1
ATOM 1536 N N . SER A 1 204 ? -30.194 0.495 38.861 1.00 74.12 204 SER A N 1
ATOM 1537 C CA . SER A 1 204 ? -31.623 0.150 38.865 1.00 74.12 204 SER A CA 1
ATOM 1538 C C . SER A 1 204 ? -32.005 -0.958 39.856 1.00 74.12 204 SER A C 1
ATOM 1540 O O . SER A 1 204 ? -33.159 -1.013 40.280 1.00 74.12 204 SER A O 1
ATOM 1542 N N . LYS A 1 205 ? -31.072 -1.852 40.212 1.00 79.19 205 LYS A N 1
ATOM 1543 C CA . LYS A 1 205 ? -31.300 -2.878 41.242 1.00 79.19 205 LYS A CA 1
ATOM 1544 C C . LYS A 1 205 ? -31.286 -2.245 42.627 1.00 79.19 205 LYS A C 1
ATOM 1546 O O . LYS A 1 205 ? -32.201 -2.504 43.391 1.00 79.19 205 LYS A O 1
ATOM 1551 N N . GLN A 1 206 ? -30.351 -1.331 42.886 1.00 79.19 206 GLN A N 1
ATOM 1552 C CA . GLN A 1 206 ? -30.272 -0.627 44.169 1.00 79.19 206 GLN A CA 1
ATOM 1553 C C . GLN A 1 206 ? -31.562 0.126 44.498 1.00 79.19 206 GLN A C 1
ATOM 1555 O O . GLN A 1 206 ? -32.070 0.007 45.608 1.00 79.19 206 GLN A O 1
ATOM 1560 N N . TYR A 1 207 ? -32.143 0.841 43.528 1.00 79.12 207 TYR A N 1
ATOM 1561 C CA . TYR A 1 207 ? -33.425 1.510 43.758 1.00 79.12 207 TYR A CA 1
ATOM 1562 C C . TYR A 1 207 ? -34.553 0.515 44.046 1.00 79.12 207 TYR A C 1
ATOM 1564 O O . TYR A 1 207 ? -35.371 0.767 44.923 1.00 79.12 207 TYR A O 1
ATOM 1572 N N . LYS A 1 208 ? -34.604 -0.620 43.337 1.00 84.94 208 LYS A N 1
ATOM 1573 C CA . LYS A 1 208 ? -35.613 -1.662 43.594 1.00 84.94 208 LYS A CA 1
ATOM 1574 C C . LYS A 1 208 ? -35.471 -2.251 44.992 1.00 84.94 208 LYS A C 1
ATOM 1576 O O . LYS A 1 208 ? -36.479 -2.384 45.671 1.00 84.94 208 LYS A O 1
ATOM 1581 N N . ASP A 1 209 ? -34.246 -2.541 45.413 1.00 87.62 209 ASP A N 1
ATOM 1582 C CA . ASP A 1 209 ? -33.968 -3.098 46.735 1.00 87.62 209 ASP A CA 1
ATOM 1583 C C . ASP A 1 209 ? -34.374 -2.107 47.840 1.00 87.62 209 ASP A C 1
ATOM 1585 O O . ASP A 1 209 ? -35.045 -2.495 48.789 1.00 87.62 209 ASP A O 1
ATOM 1589 N N . GLN A 1 210 ? -34.087 -0.811 47.669 1.00 88.88 210 GLN A N 1
ATOM 1590 C CA . GLN A 1 210 ? -34.537 0.240 48.594 1.00 88.88 210 GLN A CA 1
ATOM 1591 C C . GLN A 1 210 ? -36.067 0.365 48.658 1.00 88.88 210 GLN A C 1
ATOM 1593 O O . GLN A 1 210 ? -36.635 0.536 49.735 1.00 88.88 210 GLN A O 1
ATOM 1598 N N . TYR A 1 211 ? -36.758 0.282 47.516 1.00 90.19 211 TYR A N 1
ATOM 1599 C CA . TYR A 1 211 ? -38.225 0.280 47.498 1.00 90.19 211 TYR A CA 1
ATOM 1600 C C . TYR A 1 211 ? -38.803 -0.955 48.193 1.00 90.19 211 TYR A C 1
ATOM 1602 O O . TYR A 1 211 ? -39.801 -0.835 48.905 1.00 90.19 211 TYR A O 1
ATOM 1610 N N . GLU A 1 212 ? -38.190 -2.123 47.998 1.00 93.62 212 GLU A N 1
ATOM 1611 C CA . GLU A 1 212 ? -38.607 -3.368 48.643 1.00 93.62 212 GLU A CA 1
ATOM 1612 C C . GLU A 1 212 ? -38.406 -3.295 50.162 1.00 93.62 212 GLU A C 1
ATOM 1614 O O . GLU A 1 212 ? -39.312 -3.645 50.918 1.00 93.62 212 GLU A O 1
ATOM 1619 N N . GLU A 1 213 ? -37.272 -2.757 50.616 1.00 93.25 213 GLU A N 1
ATOM 1620 C CA . GLU A 1 213 ? -36.976 -2.529 52.032 1.00 93.25 213 GLU A CA 1
ATOM 1621 C C . GLU A 1 213 ? -38.032 -1.622 52.679 1.00 93.25 213 GLU A C 1
ATOM 1623 O O . GLU A 1 213 ? -38.708 -2.047 53.619 1.00 93.25 213 GLU A O 1
ATOM 1628 N N . ILE A 1 214 ? -38.280 -0.438 52.104 1.00 94.44 214 ILE A N 1
ATOM 1629 C CA . ILE A 1 214 ? -39.293 0.518 52.588 1.00 94.44 214 ILE A CA 1
ATOM 1630 C C . ILE A 1 214 ? -40.700 -0.099 52.576 1.00 94.44 214 ILE A C 1
ATOM 1632 O O . ILE A 1 214 ? -41.481 0.088 53.512 1.00 94.44 214 ILE A O 1
ATOM 1636 N N . SER A 1 215 ? -41.045 -0.848 51.525 1.00 93.31 215 SER A N 1
ATOM 1637 C CA . SER A 1 215 ? -42.324 -1.561 51.428 1.00 93.31 215 SER A CA 1
ATOM 1638 C C . SER A 1 215 ? -42.471 -2.598 52.547 1.00 93.31 215 SER A C 1
ATOM 1640 O O . SER A 1 215 ? -43.514 -2.660 53.208 1.00 93.31 215 SER A O 1
ATOM 1642 N N . SER A 1 216 ? -41.417 -3.373 52.816 1.00 94.38 216 SER A N 1
ATOM 1643 C CA . SER A 1 216 ? -41.401 -4.383 53.878 1.00 94.38 216 SER A CA 1
ATOM 1644 C C . SER A 1 216 ? -41.527 -3.755 55.270 1.00 94.38 216 SER A C 1
ATOM 1646 O O . SER A 1 216 ? -42.294 -4.242 56.112 1.00 94.38 216 SER A O 1
ATOM 1648 N N . GLU A 1 217 ? -40.850 -2.627 55.502 1.00 93.94 217 GLU A N 1
ATOM 1649 C CA . GLU A 1 217 ? -40.947 -1.869 56.742 1.00 93.94 217 GLU A CA 1
ATOM 1650 C C . GLU A 1 217 ? -42.366 -1.347 56.927 1.00 93.94 217 GLU A C 1
ATOM 1652 O O . GLU A 1 217 ? -42.965 -1.552 57.983 1.00 93.94 217 GLU A O 1
ATOM 1657 N N . TYR A 1 218 ? -42.955 -0.749 55.889 1.00 95.56 218 TYR A N 1
ATOM 1658 C CA . TYR A 1 218 ? -44.323 -0.240 55.933 1.00 95.56 218 TYR A CA 1
ATOM 1659 C C . TYR A 1 218 ? -45.346 -1.339 56.257 1.00 95.56 218 TYR A C 1
ATOM 1661 O O . TYR A 1 218 ? -46.220 -1.145 57.108 1.00 95.56 218 TYR A O 1
ATOM 1669 N N . GLN A 1 219 ? -45.223 -2.521 55.642 1.00 94.69 219 GLN A N 1
ATOM 1670 C CA . GLN A 1 219 ? -46.077 -3.669 55.968 1.00 94.69 219 GLN A CA 1
ATOM 1671 C C . GLN A 1 219 ? -45.888 -4.122 57.418 1.00 94.69 219 GLN A C 1
ATOM 1673 O O . GLN A 1 219 ? -46.867 -4.379 58.124 1.00 94.69 219 GLN A O 1
ATOM 1678 N N . THR A 1 220 ? -44.643 -4.148 57.894 1.00 95.62 220 THR A N 1
ATOM 1679 C CA . THR A 1 220 ? -44.316 -4.485 59.284 1.00 95.62 220 THR A CA 1
ATOM 1680 C C . THR A 1 220 ? -44.908 -3.469 60.263 1.00 95.62 220 THR A C 1
ATOM 1682 O O . THR A 1 220 ? -45.491 -3.854 61.278 1.00 95.62 220 THR A O 1
ATOM 1685 N N . TYR A 1 221 ? -44.825 -2.171 59.965 1.00 95.19 221 TYR A N 1
ATOM 1686 C CA . TYR A 1 221 ? -45.449 -1.114 60.762 1.00 95.19 221 TYR A CA 1
ATOM 1687 C C . TYR A 1 221 ? -46.967 -1.265 60.808 1.00 95.19 221 TYR A C 1
ATOM 1689 O O . TYR A 1 221 ? -47.558 -1.168 61.884 1.00 95.19 221 TYR A O 1
ATOM 1697 N N . LYS A 1 222 ? -47.599 -1.559 59.670 1.00 96.12 222 LYS A N 1
ATOM 1698 C CA . LYS A 1 222 ? -49.044 -1.788 59.586 1.00 96.12 222 LYS A CA 1
ATOM 1699 C C . LYS A 1 222 ? -49.482 -3.008 60.400 1.00 96.12 222 LYS A C 1
ATOM 1701 O O . LYS A 1 222 ? -50.492 -2.939 61.099 1.00 96.12 222 LYS A O 1
ATOM 1706 N N . ALA A 1 223 ? -48.720 -4.101 60.348 1.00 95.94 223 ALA A N 1
ATOM 1707 C CA . ALA A 1 223 ? -48.973 -5.292 61.155 1.00 95.94 223 ALA A CA 1
ATOM 1708 C C . ALA A 1 223 ? -48.847 -4.987 62.656 1.00 95.94 223 ALA A C 1
ATOM 1710 O O . ALA A 1 223 ? -49.778 -5.248 63.414 1.00 95.94 223 ALA A O 1
ATOM 1711 N N . LYS A 1 224 ? -47.758 -4.326 63.072 1.00 95.62 224 LYS A N 1
ATOM 1712 C CA . LYS A 1 224 ? -47.542 -3.914 64.469 1.00 95.62 224 LYS A CA 1
ATOM 1713 C C . LYS A 1 224 ? -48.615 -2.948 64.973 1.00 95.62 224 LYS A C 1
ATOM 1715 O O . LYS A 1 224 ? -49.027 -3.047 66.124 1.00 95.62 224 LYS A O 1
ATOM 1720 N N . ALA A 1 225 ? -49.066 -2.006 64.144 1.00 95.25 225 ALA A N 1
ATOM 1721 C CA . ALA A 1 225 ? -50.148 -1.090 64.498 1.00 95.25 225 ALA A CA 1
ATOM 1722 C C . ALA A 1 225 ? -51.453 -1.854 64.756 1.00 95.25 225 ALA A C 1
ATOM 1724 O O . ALA A 1 225 ? -52.058 -1.681 65.812 1.00 95.25 225 ALA A O 1
ATOM 1725 N N . LYS A 1 226 ? -51.820 -2.785 63.865 1.00 95.19 226 LYS A N 1
ATOM 1726 C CA . LYS A 1 226 ? -52.979 -3.661 64.082 1.00 95.19 226 LYS A CA 1
ATOM 1727 C C . LYS A 1 226 ? -52.845 -4.507 65.343 1.00 95.19 226 LYS A C 1
ATOM 1729 O O . LYS A 1 226 ? -53.800 -4.624 66.099 1.00 95.19 226 LYS A O 1
ATOM 1734 N N . GLU A 1 227 ? -51.682 -5.099 65.595 1.00 95.06 227 GLU A N 1
ATOM 1735 C CA . GLU A 1 227 ? -51.459 -5.890 66.810 1.00 95.06 227 GLU A CA 1
ATOM 1736 C C . GLU A 1 227 ? -51.634 -5.058 68.082 1.00 95.06 227 GLU A C 1
ATOM 1738 O O . GLU A 1 227 ? -52.233 -5.544 69.041 1.00 95.06 227 GLU A O 1
ATOM 1743 N N . LYS A 1 228 ? -51.168 -3.802 68.085 1.00 95.69 228 LYS A N 1
ATOM 1744 C CA . LYS A 1 228 ? -51.383 -2.868 69.198 1.00 95.69 228 LYS A CA 1
ATOM 1745 C C . LYS A 1 228 ? -52.860 -2.566 69.401 1.00 95.69 228 LYS A C 1
ATOM 1747 O O . LYS A 1 228 ? -53.320 -2.641 70.532 1.00 95.69 228 LYS A O 1
ATOM 1752 N N . GLU A 1 229 ? -53.600 -2.281 68.332 1.00 93.94 229 GLU A N 1
ATOM 1753 C CA . GLU A 1 229 ? -55.050 -2.056 68.402 1.00 93.94 229 GLU A CA 1
ATOM 1754 C C . GLU A 1 229 ? -55.784 -3.289 68.947 1.00 93.94 229 GLU A C 1
ATOM 1756 O O . GLU A 1 229 ? -56.594 -3.176 69.867 1.00 93.94 229 GLU A O 1
ATOM 1761 N N . LEU A 1 230 ? -55.453 -4.487 68.450 1.00 94.44 230 LEU A N 1
ATOM 1762 C CA . LEU A 1 230 ? -56.032 -5.740 68.942 1.00 94.44 230 LEU A CA 1
ATOM 1763 C C . LEU A 1 230 ? -55.671 -6.011 70.405 1.00 94.44 230 LEU A C 1
ATOM 1765 O O . LEU A 1 230 ? -56.492 -6.548 71.149 1.00 94.44 230 LEU A O 1
ATOM 1769 N N . ARG A 1 231 ? -54.443 -5.693 70.819 1.00 94.00 231 ARG A N 1
ATOM 1770 C CA . ARG A 1 231 ? -54.004 -5.844 72.205 1.00 94.00 231 ARG A CA 1
ATOM 1771 C C . ARG A 1 231 ? -54.760 -4.888 73.123 1.00 94.00 231 ARG A C 1
ATOM 1773 O O . ARG A 1 231 ? -55.294 -5.348 74.124 1.00 94.00 231 ARG A O 1
ATOM 1780 N N . LEU A 1 232 ? -54.877 -3.618 72.739 1.00 93.25 232 LEU A N 1
ATOM 1781 C CA . LEU A 1 232 ? -55.623 -2.608 73.490 1.00 93.25 232 LEU A CA 1
ATOM 1782 C C . LEU A 1 232 ? -57.095 -3.010 73.653 1.00 93.25 232 LEU A C 1
ATOM 1784 O O . LEU A 1 232 ? -57.656 -2.885 74.734 1.00 93.25 232 LEU A O 1
ATOM 1788 N N . ALA A 1 233 ? -57.710 -3.555 72.597 1.00 92.81 233 ALA A N 1
ATOM 1789 C CA . ALA A 1 233 ? -59.084 -4.050 72.647 1.00 92.81 233 ALA A CA 1
ATOM 1790 C C . ALA A 1 233 ? -59.248 -5.234 73.618 1.00 92.81 233 ALA A C 1
ATOM 1792 O O . ALA A 1 233 ? -60.220 -5.282 74.371 1.00 92.81 233 ALA A O 1
ATOM 1793 N N . ARG A 1 234 ? -58.290 -6.172 73.637 1.00 95.00 234 ARG A N 1
ATOM 1794 C CA . ARG A 1 234 ? -58.291 -7.298 74.589 1.00 95.00 234 ARG A CA 1
ATOM 1795 C C . ARG A 1 234 ? -58.068 -6.841 76.028 1.00 95.00 234 ARG A C 1
ATOM 1797 O O . ARG A 1 234 ? -58.719 -7.363 76.931 1.00 95.00 234 ARG A O 1
ATOM 1804 N N . GLU A 1 235 ? -57.169 -5.885 76.243 1.00 93.56 235 GLU A N 1
ATOM 1805 C CA . GLU A 1 235 ? -56.915 -5.293 77.560 1.00 93.56 235 GLU A CA 1
ATOM 1806 C C . GLU A 1 235 ? -58.173 -4.570 78.070 1.00 93.56 235 GLU A C 1
ATOM 1808 O O . GLU A 1 235 ? -58.653 -4.907 79.148 1.00 93.56 235 GLU A O 1
ATOM 1813 N N . LEU A 1 236 ? -58.807 -3.721 77.250 1.00 91.88 236 LEU A N 1
ATOM 1814 C CA . LEU A 1 236 ? -60.078 -3.058 77.581 1.00 91.88 236 LEU A CA 1
ATOM 1815 C C . LEU A 1 236 ? -61.202 -4.044 77.912 1.00 91.88 236 LEU A C 1
ATOM 1817 O O . LEU A 1 236 ? -61.974 -3.820 78.841 1.00 91.88 236 LEU A O 1
ATOM 1821 N N . GLN A 1 237 ? -61.318 -5.138 77.159 1.00 90.06 237 GLN A N 1
ATOM 1822 C CA . GLN A 1 237 ? -62.321 -6.162 77.447 1.00 90.06 237 GLN A CA 1
ATOM 1823 C C . GLN A 1 237 ? -62.025 -6.890 78.765 1.00 90.06 237 GLN A C 1
ATOM 1825 O O . GLN A 1 237 ? -62.943 -7.179 79.527 1.00 90.06 237 GLN A O 1
ATOM 1830 N N . THR A 1 238 ? -60.752 -7.158 79.059 1.00 93.56 238 THR A N 1
ATOM 1831 C CA . THR A 1 238 ? -60.349 -7.781 80.326 1.00 93.56 238 THR A CA 1
ATOM 1832 C C . THR A 1 238 ? -60.636 -6.847 81.499 1.00 93.56 238 THR A C 1
ATOM 1834 O O . THR A 1 238 ? -61.190 -7.299 82.493 1.00 93.56 238 THR A O 1
ATOM 1837 N N . GLU A 1 239 ? -60.349 -5.549 81.364 1.00 91.38 239 GLU A N 1
ATOM 1838 C CA . GLU A 1 239 ? -60.698 -4.527 82.359 1.00 91.38 239 GLU A CA 1
ATOM 1839 C C . GLU A 1 239 ? -62.214 -4.413 82.576 1.00 91.38 239 GLU A C 1
ATOM 1841 O O . GLU A 1 239 ? -62.674 -4.289 83.708 1.00 91.38 239 GLU A O 1
ATOM 1846 N N . ARG A 1 240 ? -63.020 -4.500 81.512 1.00 90.00 240 ARG A N 1
ATOM 1847 C CA . ARG A 1 240 ? -64.486 -4.545 81.635 1.00 90.00 240 ARG A CA 1
ATOM 1848 C C . ARG A 1 240 ? -64.949 -5.775 82.408 1.00 90.00 240 ARG A C 1
ATOM 1850 O O . ARG A 1 240 ? -65.697 -5.632 83.372 1.00 90.00 240 ARG A O 1
ATOM 1857 N N . ASN A 1 241 ? -64.453 -6.952 82.036 1.00 89.38 241 ASN A N 1
ATOM 1858 C CA . ASN A 1 241 ? -64.808 -8.205 82.697 1.00 89.38 241 ASN A CA 1
ATOM 1859 C C . ASN A 1 241 ? -64.383 -8.219 84.177 1.00 89.38 241 ASN A C 1
ATOM 1861 O O . ASN A 1 241 ? -65.112 -8.743 85.016 1.00 89.38 241 ASN A O 1
ATOM 1865 N N . THR A 1 242 ? -63.223 -7.648 84.525 1.00 89.69 242 THR A N 1
ATOM 1866 C CA . THR A 1 242 ? -62.777 -7.580 85.926 1.00 89.69 242 THR A CA 1
ATOM 1867 C C . THR A 1 242 ? -63.606 -6.598 86.747 1.00 89.69 242 THR A C 1
ATOM 1869 O O . THR A 1 242 ? -63.931 -6.907 87.891 1.00 89.69 242 THR A O 1
ATOM 1872 N N . ILE A 1 243 ? -63.996 -5.445 86.189 1.00 89.62 243 ILE A N 1
ATOM 1873 C CA . ILE A 1 243 ? -64.902 -4.504 86.866 1.00 89.62 243 ILE A CA 1
ATOM 1874 C C . ILE A 1 243 ? -66.270 -5.152 87.110 1.00 89.62 243 ILE A C 1
ATOM 1876 O O . ILE A 1 243 ? -66.815 -5.008 88.202 1.00 89.62 243 ILE A O 1
ATOM 1880 N N . GLU A 1 244 ? -66.814 -5.877 86.131 1.00 88.94 244 GLU A N 1
ATOM 1881 C CA . GLU A 1 244 ? -68.089 -6.589 86.275 1.00 88.94 244 GLU A CA 1
ATOM 1882 C C . GLU A 1 244 ? -68.028 -7.682 87.354 1.00 88.94 244 GLU A C 1
ATOM 1884 O O . GLU A 1 244 ? -68.935 -7.748 88.178 1.00 88.94 244 GLU A O 1
ATOM 1889 N N . ASP A 1 245 ? -66.952 -8.477 87.428 1.00 86.69 245 ASP A N 1
ATOM 1890 C CA . ASP A 1 245 ? -66.756 -9.473 88.500 1.00 86.69 245 ASP A CA 1
ATOM 1891 C C . ASP A 1 245 ? -66.631 -8.821 89.889 1.00 86.69 245 ASP A C 1
ATOM 1893 O O . ASP A 1 245 ? -67.214 -9.294 90.868 1.00 86.69 245 ASP A O 1
ATOM 1897 N N . LEU A 1 246 ? -65.905 -7.700 89.992 1.00 83.81 246 LEU A N 1
ATOM 1898 C CA . LEU A 1 246 ? -65.787 -6.945 91.243 1.00 83.81 246 LEU A CA 1
ATOM 1899 C C . LEU A 1 246 ? -67.128 -6.340 91.674 1.00 83.81 246 LEU A C 1
ATOM 1901 O O . LEU A 1 246 ? -67.478 -6.413 92.853 1.00 83.81 246 LEU A O 1
ATOM 1905 N N . LEU A 1 247 ? -67.891 -5.776 90.734 1.00 85.00 247 LEU A N 1
ATOM 1906 C CA . LEU A 1 247 ? -69.229 -5.251 90.995 1.00 85.00 247 LEU A CA 1
ATOM 1907 C C . LEU A 1 247 ? -70.187 -6.377 91.405 1.00 85.00 247 LEU A C 1
ATOM 1909 O O . LEU A 1 247 ? -70.900 -6.226 92.395 1.00 85.00 247 LEU A O 1
ATOM 1913 N N . ALA A 1 248 ? -70.161 -7.515 90.707 1.00 83.31 248 ALA A N 1
ATOM 1914 C CA . ALA A 1 248 ? -70.961 -8.691 91.034 1.00 83.31 248 ALA A CA 1
ATOM 1915 C C . ALA A 1 248 ? -70.665 -9.187 92.458 1.00 83.31 248 ALA A C 1
ATOM 1917 O O . ALA A 1 248 ? -71.589 -9.375 93.250 1.00 83.31 248 ALA A O 1
ATOM 1918 N N . LYS A 1 249 ? -69.384 -9.290 92.839 1.00 80.62 249 LYS A N 1
ATOM 1919 C CA . LYS A 1 249 ? -68.970 -9.612 94.217 1.00 80.62 249 LYS A CA 1
ATOM 1920 C C . LYS A 1 249 ? -69.499 -8.609 95.240 1.00 80.62 249 LYS A C 1
ATOM 1922 O O . LYS A 1 249 ? -69.994 -9.022 96.286 1.00 80.62 249 LYS A O 1
ATOM 1927 N N . GLN A 1 250 ? -69.450 -7.310 94.940 1.00 75.06 250 GLN A N 1
ATOM 1928 C CA . GLN A 1 250 ? -70.011 -6.272 95.812 1.00 75.06 250 GLN A CA 1
ATOM 1929 C C . GLN A 1 250 ? -71.539 -6.342 95.922 1.00 75.06 250 GLN A C 1
ATOM 1931 O O . GLN A 1 250 ? -72.082 -5.990 96.966 1.00 75.06 250 GLN A O 1
ATOM 1936 N N . THR A 1 251 ? -72.245 -6.801 94.885 1.00 66.88 251 THR A N 1
ATOM 1937 C CA . THR A 1 251 ? -73.702 -7.008 94.929 1.00 66.88 251 THR A CA 1
ATOM 1938 C C . THR A 1 251 ? -74.113 -8.326 95.593 1.00 66.88 251 THR A C 1
ATOM 1940 O O . THR A 1 251 ? -75.180 -8.386 96.203 1.00 66.88 251 THR A O 1
ATOM 1943 N N . GLU A 1 252 ? -73.262 -9.354 95.555 1.00 61.03 252 GLU A N 1
ATOM 1944 C CA . GLU A 1 252 ? -73.481 -10.646 96.221 1.00 61.03 252 GLU A CA 1
ATOM 1945 C C . GLU A 1 252 ? -73.178 -10.580 97.737 1.00 61.03 252 GLU A C 1
ATOM 1947 O O . GLU A 1 252 ? -73.862 -11.219 98.544 1.00 61.03 252 GLU A O 1
ATOM 1952 N N . GLU A 1 253 ? -72.216 -9.752 98.172 1.00 58.62 253 GLU A N 1
ATOM 1953 C CA . GLU A 1 253 ? -71.839 -9.614 99.591 1.00 58.62 253 GLU A CA 1
ATOM 1954 C C . GLU A 1 253 ? -72.972 -9.119 100.535 1.00 58.62 253 GLU A C 1
ATOM 1956 O O . GLU A 1 253 ? -73.093 -9.651 101.648 1.00 58.62 253 GLU A O 1
ATOM 1961 N N . PRO A 1 254 ? -73.865 -8.173 100.165 1.00 56.47 254 PRO A N 1
ATOM 1962 C CA . PRO A 1 254 ? -74.997 -7.799 101.016 1.00 56.47 254 PRO A CA 1
ATOM 1963 C C . PRO A 1 254 ? -76.155 -8.814 100.999 1.00 56.47 254 PRO A C 1
ATOM 1965 O O . PRO A 1 254 ? -76.972 -8.799 101.925 1.00 56.47 254 PRO A O 1
ATOM 1968 N N . ALA A 1 255 ? -76.243 -9.715 100.011 1.00 55.28 255 ALA A N 1
ATOM 1969 C CA . ALA A 1 255 ? -77.306 -10.724 99.950 1.00 55.28 255 ALA A CA 1
ATOM 1970 C C . ALA A 1 255 ? -77.061 -11.880 100.940 1.00 55.28 255 ALA A C 1
ATOM 1972 O O . ALA A 1 255 ? -77.976 -12.291 101.657 1.00 55.28 255 ALA A O 1
ATOM 1973 N N . ALA A 1 256 ? -75.809 -12.329 101.087 1.00 56.44 256 ALA A N 1
ATOM 1974 C CA . ALA A 1 256 ? -75.450 -13.404 102.019 1.00 56.44 256 ALA A CA 1
ATOM 1975 C C . ALA A 1 256 ? -75.566 -13.004 103.508 1.00 56.44 256 ALA A C 1
ATOM 1977 O O . ALA A 1 256 ? -75.764 -13.863 104.370 1.00 56.44 256 AL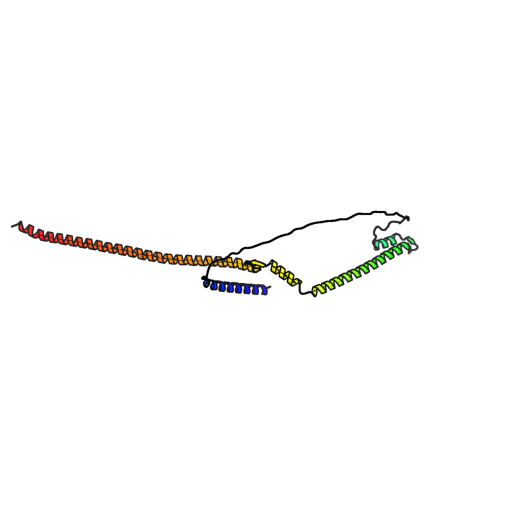A A O 1
ATOM 1978 N N . LYS A 1 257 ? -75.495 -11.703 103.834 1.00 54.28 257 LYS A N 1
ATOM 1979 C CA . LYS A 1 257 ? -75.690 -11.196 105.210 1.00 54.28 257 LYS A CA 1
ATOM 1980 C C . LYS A 1 257 ? -77.160 -10.937 105.577 1.00 54.28 257 LYS A C 1
ATOM 1982 O O . LYS A 1 257 ? -77.468 -10.892 106.765 1.00 54.28 257 LYS A O 1
ATOM 1987 N N . ARG A 1 258 ? -78.084 -10.821 104.611 1.00 53.34 258 ARG A N 1
ATOM 1988 C CA . ARG A 1 258 ? -79.534 -10.680 104.880 1.00 53.34 258 ARG A CA 1
ATOM 1989 C C . ARG A 1 258 ? -80.274 -12.007 105.093 1.00 53.34 258 ARG A C 1
ATOM 1991 O O . ARG A 1 258 ? -81.340 -11.983 105.690 1.00 53.34 258 ARG A O 1
ATOM 1998 N N . ALA A 1 259 ? -79.705 -13.147 104.700 1.00 55.38 259 ALA A N 1
ATOM 1999 C CA . ALA A 1 259 ? -80.284 -14.477 104.945 1.00 55.38 259 ALA A CA 1
ATOM 2000 C C . ALA A 1 259 ? -79.929 -15.086 106.325 1.00 55.38 259 ALA A C 1
ATOM 2002 O O . ALA A 1 259 ? -80.267 -16.235 106.599 1.00 55.38 259 ALA A O 1
ATOM 2003 N N . LYS A 1 260 ? -79.229 -14.339 107.192 1.00 55.75 260 LYS A N 1
ATOM 2004 C CA . LYS A 1 260 ? -78.825 -14.756 108.552 1.00 55.75 260 LYS A CA 1
ATOM 2005 C C . LYS A 1 260 ? -79.450 -13.910 109.676 1.00 55.75 260 LYS A C 1
ATOM 2007 O O . LYS A 1 260 ? -78.906 -13.887 110.779 1.00 55.75 260 LYS A O 1
ATOM 2012 N N . LYS A 1 261 ? -80.562 -13.217 109.417 1.00 45.22 261 LYS A N 1
ATOM 2013 C CA . LYS A 1 261 ? -81.359 -12.561 110.463 1.00 45.22 261 LYS A CA 1
ATOM 2014 C C . LYS A 1 261 ? -82.724 -13.218 110.584 1.00 45.22 261 LYS A C 1
ATOM 2016 O O . LYS A 1 261 ? -83.283 -13.548 109.518 1.00 45.22 261 LYS A O 1
#

pLDDT: mean 70.8, std 22.8, range [24.38, 96.38]

Radius of gyration: 62.23 Å; chains: 1; bounding box: 144×50×182 Å

Secondary structure (DSSP, 8-state):
-HHHHHHHHHHHHHHHHHHHHHHHHGGG---S----------------------------------------PPPPPS--SHHHHHHHHHHTSEEETTEEE--HHHHHHHHHHHHHHHHHHHHHHHHHHHHHHHHHHHHHHHHH--SHHHHHHHHHHHHHHEEEETTEEEEHHHHHHHHHHHHHHHHHHHHHHHHHHHHHHHHHHHHHHHHHHHHHHHHHHHHHHHHHHHHHHHHHHHHHHHHHHHHHHHHHHHHHHHTT-

Sequence (261 aa):
MRQLTCKSLSLILINLFLFTLIVQAQDTSKVIKKAPAKTVTQPAKKAASPAAKTAAPQGAAVTQPAATTNPPAAPLPADNSLNGQYEALLKNSWMQQGYKVINPGRLTTLWKSVNDTLINTKKQLADSRRIINEQEKQLADLKTQPAPKVTNTEIKAVAVKQIEVLGMAVDLATYNWIVWGTILALALGLAGILLTKAKNSMDSKQYKDQYEEISSEYQTYKAKAKEKELRLARELQTERNTIEDLLAKQTEEPAAKRAKK